Protein AF-A0A5J5ETK8-F1 (afdb_monomer_lite)

InterPro domains:
  IPR001810 F-box domain [PF12937] (32-72)

Foldseek 3Di:
DDDDDDPPDPPDPDDDDPDPPPPDPDPDCDPVNDDLVVVLVVLVPDQDVVVLVVQCPPDVVSVVRNVVVSLVHAQAAQSLVCCLVVVVLVVVVSNLVSVRYDQQHWHWDDADPPGPDIATDGSLVSNVVVVPLSSNLSSLVSPNDLPQKEWEPVLCVDPSNVSSVVSPHHYDPDDDPDTDIGGDRDDDPCPDDPPDD

Sequence (197 aa):
MQSPLNQTTLKVVAHQGPVPPPRLPPPRPALGALPTELLLQIGSYITQSAHLYRLLRVNNRFYAIFHELLYKMPVRGRQRRRLITTRNIDAVRRLLANGVLDIEGEVEYLAFDDSWYKFTTKMLFEAMYLHDLGMVKLSLEAGASTAGFEMDASTQMLEIGKLLKQYGARVTSASSAVPTIAFFVARDPTGAERVVG

Secondary structure (DSSP, 8-state):
-------------S--PPPPPP-PPPPP--GGGS-HHHHHHHHHT---HHHHHHHHTT-HHHHHHHHHHHTTSPP-THHHHHHHHTT-HHHHHHHHHTT---TTSPEEPP--TT-----EE-HHHHHHHTT-HHHHHHHHHTT---TTEEE-TTGGGSHHHHHHHHTT-EE-S---SS--EEE--------------

Structure (mmCIF, N/CA/C/O backbone):
data_AF-A0A5J5ETK8-F1
#
_entry.id   AF-A0A5J5ETK8-F1
#
loop_
_atom_site.group_PDB
_atom_site.id
_atom_site.type_symbol
_atom_site.label_atom_id
_atom_site.label_alt_id
_atom_site.label_comp_id
_atom_site.label_asym_id
_atom_site.label_entity_id
_atom_site.label_seq_id
_atom_site.pdbx_PDB_ins_code
_atom_site.Cartn_x
_atom_site.Cartn_y
_atom_site.Cartn_z
_atom_site.occupancy
_atom_site.B_iso_or_equiv
_atom_site.auth_seq_id
_atom_site.auth_comp_id
_atom_site.auth_asym_id
_atom_site.auth_atom_id
_atom_site.pdbx_PDB_model_num
ATOM 1 N N . MET A 1 1 ? -35.784 79.195 60.991 1.00 42.94 1 MET A N 1
ATOM 2 C CA . MET A 1 1 ? -36.430 78.375 59.947 1.00 42.94 1 MET A CA 1
ATOM 3 C C . MET A 1 1 ? -35.966 76.942 60.119 1.00 42.94 1 MET A C 1
ATOM 5 O O . MET A 1 1 ? -34.798 76.660 59.896 1.00 42.94 1 MET A O 1
ATOM 9 N N . GLN A 1 2 ? -36.849 76.077 60.616 1.00 45.84 2 GLN A N 1
ATOM 10 C CA . GLN A 1 2 ? -36.679 74.629 60.520 1.00 45.84 2 GLN A CA 1
ATOM 11 C C . GLN A 1 2 ? -36.984 74.214 59.079 1.00 45.84 2 GLN A C 1
ATOM 13 O O . GLN A 1 2 ? -37.976 74.681 58.522 1.00 45.84 2 GLN A O 1
ATOM 18 N N . SER A 1 3 ? -36.185 73.314 58.507 1.00 37.66 3 SER A N 1
ATOM 19 C CA . SER A 1 3 ? -36.752 72.274 57.653 1.00 37.66 3 SER A CA 1
ATOM 20 C C . SER A 1 3 ? -35.904 70.993 57.722 1.00 37.66 3 SER A C 1
ATOM 22 O O . SER A 1 3 ? -34.674 71.091 57.702 1.00 37.66 3 SER A O 1
ATOM 24 N N . PRO A 1 4 ? -36.537 69.816 57.877 1.00 55.56 4 PRO A N 1
ATOM 25 C CA . PRO A 1 4 ? -35.914 68.538 58.219 1.00 55.56 4 PRO A CA 1
ATOM 26 C C . PRO A 1 4 ? -35.744 67.661 56.975 1.00 55.56 4 PRO A C 1
ATOM 28 O O . PRO A 1 4 ? -36.594 67.724 56.099 1.00 55.56 4 PRO A O 1
ATOM 31 N N . LEU A 1 5 ? -34.745 66.776 56.894 1.00 42.56 5 LEU A N 1
ATOM 32 C CA . LEU A 1 5 ? -34.848 65.656 55.949 1.00 42.56 5 LEU A CA 1
ATOM 33 C C . LEU A 1 5 ? -33.938 64.466 56.304 1.00 42.56 5 LEU A C 1
ATOM 35 O O . LEU A 1 5 ? -32.736 64.456 56.068 1.00 42.56 5 LEU A O 1
ATOM 39 N N . ASN A 1 6 ? -34.626 63.442 56.814 1.00 44.34 6 ASN A N 1
ATOM 40 C CA . ASN A 1 6 ? -34.506 62.030 56.450 1.00 44.34 6 ASN A CA 1
ATOM 41 C C . ASN A 1 6 ? -33.375 61.184 57.045 1.00 44.34 6 ASN A C 1
ATOM 43 O O . ASN A 1 6 ? -32.479 60.687 56.368 1.00 44.34 6 ASN A O 1
ATOM 47 N N . GLN A 1 7 ? -33.595 60.838 58.314 1.00 46.09 7 GLN A N 1
ATOM 48 C CA . GLN A 1 7 ? -33.267 59.533 58.889 1.00 46.09 7 GLN A CA 1
ATOM 49 C C . GLN A 1 7 ? -34.109 58.405 58.246 1.00 46.09 7 GLN A C 1
ATOM 51 O O . GLN A 1 7 ? -34.978 57.839 58.903 1.00 46.09 7 GLN A O 1
ATOM 56 N N . THR A 1 8 ? -33.893 58.049 56.975 1.00 49.12 8 THR A N 1
ATOM 57 C CA . THR A 1 8 ? -34.643 56.910 56.399 1.00 49.12 8 THR A CA 1
ATOM 58 C C . THR A 1 8 ? -33.927 56.171 55.274 1.00 49.12 8 THR A C 1
ATOM 60 O O . THR A 1 8 ? -34.507 55.974 54.213 1.00 49.12 8 THR A O 1
ATOM 63 N N . THR A 1 9 ? -32.682 55.709 55.453 1.00 44.09 9 THR A N 1
ATOM 64 C CA . THR A 1 9 ? -32.156 54.628 54.579 1.00 44.09 9 THR A CA 1
ATOM 65 C C . THR A 1 9 ? -30.990 53.828 55.176 1.00 44.09 9 THR A C 1
ATOM 67 O O . THR A 1 9 ? -30.024 53.508 54.500 1.00 44.09 9 THR A O 1
ATOM 70 N N . LEU A 1 10 ? -31.073 53.448 56.454 1.00 41.19 10 LEU A N 1
ATOM 71 C CA . LEU A 1 10 ? -30.183 52.434 57.046 1.00 41.19 10 LEU A CA 1
ATOM 72 C C . LEU A 1 10 ? -30.997 51.259 57.596 1.00 41.19 10 LEU A C 1
ATOM 74 O O . LEU A 1 10 ? -30.906 50.927 58.770 1.00 41.19 10 LEU A O 1
ATOM 78 N N . LYS A 1 11 ? -31.841 50.643 56.763 1.00 48.78 11 LYS A N 1
ATOM 79 C CA . LYS A 1 11 ? -32.490 49.361 57.084 1.00 48.78 11 LYS A CA 1
ATOM 80 C C . LYS A 1 11 ? -32.853 48.577 55.822 1.00 48.78 11 LYS A C 1
ATOM 82 O O . LYS A 1 11 ? -34.031 48.444 55.552 1.00 48.78 11 LYS A O 1
ATOM 87 N N . VAL A 1 12 ? -31.876 48.045 55.081 1.00 47.41 12 VAL A N 1
ATOM 88 C CA . VAL A 1 12 ? -32.027 46.772 54.333 1.00 47.41 12 VAL A CA 1
ATOM 89 C C . VAL A 1 12 ? -30.633 46.167 54.079 1.00 47.41 12 VAL A C 1
ATOM 91 O O . VAL A 1 12 ? -30.164 46.105 52.951 1.00 47.41 12 VAL A O 1
ATOM 94 N N . VAL A 1 13 ? -29.916 45.749 55.125 1.00 52.28 13 VAL A N 1
ATOM 95 C CA . VAL A 1 13 ? -28.764 44.836 54.968 1.00 52.28 13 VAL A CA 1
ATOM 96 C C . VAL A 1 13 ? -28.834 43.785 56.066 1.00 52.28 13 VAL A C 1
ATOM 98 O O . VAL A 1 13 ? -28.122 43.840 57.058 1.00 52.28 13 VAL A O 1
ATOM 101 N N . ALA A 1 14 ? -29.765 42.853 55.922 1.00 52.34 14 ALA A N 1
ATOM 102 C CA . ALA A 1 14 ? -29.721 41.545 56.562 1.00 52.34 14 ALA A CA 1
ATOM 103 C C . ALA A 1 14 ? -30.768 40.673 55.867 1.00 52.34 14 ALA A C 1
ATOM 105 O O . ALA A 1 14 ? -31.854 41.157 55.574 1.00 52.34 14 ALA A O 1
ATOM 106 N N . HIS A 1 15 ? -30.435 39.405 55.628 1.00 52.81 15 HIS A N 1
ATOM 107 C CA . HIS A 1 15 ? -31.225 38.392 54.910 1.00 52.81 15 HIS A CA 1
ATOM 108 C C . HIS A 1 15 ? -30.968 38.285 53.399 1.00 52.81 15 HIS A C 1
ATOM 110 O O . HIS A 1 15 ? -31.890 38.194 52.597 1.00 52.81 15 HIS A O 1
ATOM 116 N N . GLN A 1 16 ? -29.702 38.158 53.006 1.00 53.84 16 GLN A N 1
ATOM 117 C CA . GLN A 1 16 ? -29.382 37.216 51.933 1.00 53.84 16 GLN A CA 1
ATOM 118 C C . GLN A 1 16 ? -28.585 36.077 52.563 1.00 53.84 16 GLN A C 1
ATOM 120 O O . GLN A 1 16 ? -27.423 36.240 52.926 1.00 53.84 16 GLN A O 1
ATOM 125 N N . GLY A 1 17 ? -29.259 34.948 52.798 1.00 64.88 17 GLY A N 1
ATOM 126 C CA . GLY A 1 17 ? -28.582 33.698 53.135 1.00 64.88 17 GLY A CA 1
ATOM 127 C C . GLY A 1 17 ? -27.647 33.273 51.993 1.00 64.88 17 GLY A C 1
ATOM 128 O O . GLY A 1 17 ? -27.755 33.816 50.890 1.00 64.88 17 GLY A O 1
ATOM 129 N N . PRO A 1 18 ? -26.728 32.322 52.231 1.00 64.25 18 PRO A N 1
ATOM 130 C CA . PRO A 1 18 ? -25.786 31.893 51.209 1.00 64.25 18 PRO A CA 1
ATOM 131 C C . PRO A 1 18 ? -26.547 31.441 49.961 1.00 64.25 18 PRO A C 1
ATOM 133 O O . PRO A 1 18 ? -27.366 30.523 50.026 1.00 64.25 18 PRO A O 1
ATOM 136 N N . VAL A 1 19 ? -26.291 32.108 48.833 1.00 70.00 19 VAL A N 1
ATOM 137 C CA . VAL A 1 19 ? -26.811 31.696 47.529 1.00 70.00 19 VAL A CA 1
ATOM 138 C C . VAL A 1 19 ? -26.296 30.275 47.282 1.00 70.00 19 VAL A C 1
ATOM 140 O O . VAL A 1 19 ? -25.077 30.078 47.280 1.00 70.00 19 VAL A O 1
ATOM 143 N N . PRO A 1 20 ? -27.174 29.266 47.131 1.00 67.69 20 PRO A N 1
ATOM 144 C CA . PRO A 1 20 ? -26.720 27.911 46.870 1.00 67.69 20 PRO A CA 1
ATOM 145 C C . PRO A 1 20 ? -25.930 27.908 45.556 1.00 67.69 20 PRO A C 1
ATOM 147 O O . PRO A 1 20 ? -26.340 28.580 44.603 1.00 67.69 20 PRO A O 1
ATOM 150 N N . PRO A 1 21 ? -24.797 27.183 45.486 1.00 74.44 21 PRO A N 1
ATOM 151 C CA . PRO A 1 21 ? -23.996 27.150 44.276 1.00 74.44 21 PRO A CA 1
ATOM 152 C C . PRO A 1 21 ? -24.866 26.686 43.101 1.00 74.44 21 PRO A C 1
ATOM 154 O O . PRO A 1 21 ? -25.745 25.834 43.292 1.00 74.44 21 PRO A O 1
ATOM 157 N N . PRO A 1 22 ? -24.652 27.237 41.892 1.00 75.44 22 PRO A N 1
ATOM 158 C CA . PRO A 1 22 ? -25.384 26.810 40.711 1.00 75.44 22 PRO A CA 1
ATOM 159 C C . PRO A 1 22 ? -25.279 25.288 40.591 1.00 75.44 22 PRO A C 1
ATOM 161 O O . PRO A 1 22 ? -24.180 24.731 40.550 1.00 75.44 22 PRO A O 1
ATOM 164 N N . ARG A 1 23 ? -26.433 24.607 40.595 1.00 69.19 23 ARG A N 1
ATOM 165 C CA . ARG A 1 23 ? -26.493 23.152 40.443 1.00 69.19 23 ARG A CA 1
ATOM 166 C C . ARG A 1 23 ? -25.920 22.811 39.072 1.00 69.19 23 ARG A C 1
ATOM 168 O O . ARG A 1 23 ? -26.556 23.082 38.055 1.00 69.19 23 ARG A O 1
ATOM 175 N N . LEU A 1 24 ? -24.710 22.256 39.051 1.00 69.38 24 LEU A N 1
ATOM 176 C CA . LEU A 1 24 ? -24.112 21.743 37.826 1.00 69.38 24 LEU A CA 1
ATOM 177 C C . LEU A 1 24 ? -25.030 20.648 37.264 1.00 69.38 24 LEU A C 1
ATOM 179 O O . LEU A 1 24 ? -25.547 19.835 38.040 1.00 69.38 24 LEU A O 1
ATOM 183 N N . PRO A 1 25 ? -25.267 20.620 35.941 1.00 69.06 25 PRO A N 1
ATOM 184 C CA . PRO A 1 25 ? -26.017 19.534 35.337 1.00 69.06 25 PRO A CA 1
ATOM 185 C C . PRO A 1 25 ? -25.336 18.198 35.669 1.00 69.06 25 PRO A C 1
ATOM 187 O O . PRO A 1 25 ? -24.106 18.163 35.807 1.00 69.06 25 PRO A O 1
ATOM 190 N N . PRO A 1 26 ? -26.106 17.100 35.792 1.00 67.56 26 PRO A N 1
ATOM 191 C CA . PRO A 1 26 ? -25.522 15.784 35.996 1.00 67.56 26 PRO A CA 1
ATOM 192 C C . PRO A 1 26 ? -24.466 15.533 34.911 1.00 67.56 26 PRO A C 1
ATOM 194 O O . PRO A 1 26 ? -24.685 15.919 33.753 1.00 67.56 26 PRO A O 1
ATOM 197 N N . PRO A 1 27 ? -23.310 14.939 35.262 1.00 68.12 27 PRO A N 1
ATOM 198 C CA . PRO A 1 27 ? -22.262 14.676 34.294 1.00 68.12 27 PRO A CA 1
ATOM 199 C C . PRO A 1 27 ? -22.868 13.872 33.148 1.00 68.12 27 PRO A C 1
ATOM 201 O O . PRO A 1 27 ? -23.438 12.799 33.353 1.00 68.12 27 PRO A O 1
ATOM 204 N N . ARG A 1 28 ? -22.793 14.424 31.933 1.00 64.69 28 ARG A N 1
ATOM 205 C CA . ARG A 1 28 ? -23.224 13.693 30.742 1.00 64.69 28 ARG A CA 1
ATOM 206 C C . ARG A 1 28 ? -22.406 12.403 30.689 1.00 64.69 28 ARG A C 1
ATOM 208 O O . ARG A 1 28 ? -21.195 12.483 30.917 1.00 64.69 28 ARG A O 1
ATOM 215 N N . PRO A 1 29 ? -23.020 11.242 30.403 1.00 65.88 29 PRO A N 1
ATOM 216 C CA . PRO A 1 29 ? -22.265 10.009 30.270 1.00 65.88 29 PRO A CA 1
ATOM 217 C C . PRO A 1 29 ? -21.179 10.232 29.219 1.00 65.88 29 PRO A C 1
ATOM 219 O O . PRO A 1 29 ? -21.458 10.513 28.052 1.00 65.88 29 PRO A O 1
ATOM 222 N N . ALA A 1 30 ? -19.926 10.203 29.666 1.00 78.50 30 ALA A N 1
ATOM 223 C CA . ALA A 1 30 ? -18.795 10.358 28.776 1.00 78.50 30 ALA A CA 1
ATOM 224 C C . ALA A 1 30 ? -18.771 9.150 27.840 1.00 78.50 30 ALA A C 1
ATOM 226 O O . ALA A 1 30 ? -19.007 8.026 28.280 1.00 78.50 30 ALA A O 1
ATOM 227 N N . LEU A 1 31 ? -18.426 9.354 26.567 1.00 82.50 31 LEU A N 1
ATOM 228 C CA . LEU A 1 31 ? -18.259 8.252 25.612 1.00 82.50 31 LEU A CA 1
ATOM 229 C C . LEU A 1 31 ? -17.340 7.154 26.189 1.00 82.50 31 LEU A C 1
ATOM 231 O O . LEU A 1 31 ? -17.592 5.968 26.027 1.00 82.50 31 LEU A O 1
ATOM 235 N N . GLY A 1 32 ? -16.324 7.555 26.959 1.00 80.50 32 GLY A N 1
ATOM 236 C CA . GLY A 1 32 ? -15.405 6.656 27.656 1.00 80.50 32 GLY A CA 1
ATOM 237 C C . GLY A 1 32 ? -15.997 5.830 28.804 1.00 80.50 32 GLY A C 1
ATOM 238 O O . GLY A 1 32 ? -15.263 5.016 29.350 1.00 80.50 32 GLY A O 1
ATOM 239 N N . ALA A 1 33 ? -17.267 6.009 29.175 1.00 86.69 33 ALA A N 1
ATOM 240 C CA . ALA A 1 33 ? -17.973 5.209 30.180 1.00 86.69 33 ALA A CA 1
ATOM 241 C C . ALA A 1 33 ? -18.833 4.091 29.563 1.00 86.69 33 ALA A C 1
ATOM 243 O O . ALA A 1 33 ? -19.325 3.233 30.290 1.00 86.69 33 ALA A O 1
ATOM 244 N N . LEU A 1 34 ? -19.002 4.070 28.234 1.00 89.50 34 LEU A N 1
ATOM 245 C CA . LEU A 1 34 ? -19.775 3.025 27.564 1.00 89.50 34 LEU A CA 1
ATOM 246 C C . LEU A 1 34 ? -19.093 1.645 27.682 1.00 89.50 34 LEU A C 1
ATOM 248 O O . LEU A 1 34 ? -17.858 1.573 27.758 1.00 89.50 34 LEU A O 1
ATOM 252 N N . PRO A 1 35 ? -19.869 0.544 27.667 1.00 92.12 35 PRO A N 1
ATOM 253 C CA . PRO A 1 35 ? -19.354 -0.807 27.461 1.00 92.12 35 PRO A CA 1
ATOM 254 C C . PRO A 1 35 ? -18.504 -0.916 26.192 1.00 92.12 35 PRO A C 1
ATOM 256 O O . PRO A 1 35 ? -18.732 -0.208 25.207 1.00 92.12 35 PRO A O 1
ATOM 259 N N . THR A 1 36 ? -17.515 -1.808 26.214 1.00 91.56 36 THR A N 1
ATOM 260 C CA . THR A 1 36 ? -16.566 -1.981 25.105 1.00 91.56 36 THR A CA 1
ATOM 261 C C . THR A 1 36 ? -17.266 -2.433 23.824 1.00 91.56 36 THR A C 1
ATOM 263 O O . THR A 1 36 ? -16.902 -1.989 22.740 1.00 91.56 36 THR A O 1
ATOM 266 N N . GLU A 1 37 ? -18.318 -3.234 23.941 1.00 92.44 37 GLU A N 1
ATOM 267 C CA . GLU A 1 37 ? -19.123 -3.752 22.836 1.00 92.44 37 GLU A CA 1
ATOM 268 C C . GLU A 1 37 ? -19.825 -2.613 22.090 1.00 92.44 37 GLU A C 1
ATOM 270 O O . GLU A 1 37 ? -19.760 -2.539 20.864 1.00 92.44 37 GLU A O 1
ATOM 275 N N . LEU A 1 38 ? -20.424 -1.669 22.829 1.00 92.69 38 LEU A N 1
ATOM 276 C CA . LEU A 1 38 ? -21.051 -0.483 22.239 1.00 92.69 38 LEU A CA 1
ATOM 277 C C . LEU A 1 38 ? -20.010 0.436 21.604 1.00 92.69 38 LEU A C 1
ATOM 279 O O . LEU A 1 38 ? -20.256 0.996 20.540 1.00 92.69 38 LEU A O 1
ATOM 283 N N . LEU A 1 39 ? -18.835 0.574 22.223 1.00 91.75 39 LEU A N 1
ATOM 284 C CA . LEU A 1 39 ? -17.739 1.337 21.632 1.00 91.75 39 LEU A CA 1
ATOM 285 C C . LEU A 1 39 ? -17.287 0.715 20.312 1.00 91.75 39 LEU A C 1
ATOM 287 O O . LEU A 1 39 ? -17.213 1.436 19.324 1.00 91.75 39 LEU A O 1
ATOM 291 N N . LEU A 1 40 ? -17.063 -0.599 20.256 1.00 90.88 40 LEU A N 1
ATOM 292 C CA . LEU A 1 40 ? -16.709 -1.311 19.023 1.00 90.88 40 LEU A CA 1
ATOM 293 C C . LEU A 1 40 ? -17.787 -1.165 17.946 1.00 90.88 40 LEU A C 1
ATOM 295 O O . LEU A 1 40 ? -17.453 -0.926 16.786 1.00 90.88 40 LEU A O 1
ATOM 299 N N . GLN A 1 41 ? -19.062 -1.248 18.329 1.00 91.50 41 GLN A N 1
ATOM 300 C CA . GLN A 1 41 ? -20.180 -1.033 17.414 1.00 91.50 41 GLN A CA 1
ATOM 301 C C . GLN A 1 41 ? -20.202 0.403 16.875 1.00 91.50 41 GLN A C 1
ATOM 303 O O . GLN A 1 41 ? -20.379 0.599 15.683 1.00 91.50 41 GLN A O 1
ATOM 308 N N . ILE A 1 42 ? -19.965 1.418 17.710 1.00 90.19 42 ILE A N 1
ATOM 309 C CA . ILE A 1 42 ? -19.820 2.808 17.245 1.00 90.19 42 ILE A CA 1
ATOM 310 C C . ILE A 1 42 ? -18.618 2.927 16.301 1.00 90.19 42 ILE A C 1
ATOM 312 O O . ILE A 1 42 ? -18.707 3.565 15.253 1.00 90.19 42 ILE A O 1
ATOM 316 N N . GLY A 1 43 ? -17.502 2.289 16.656 1.00 89.19 43 GLY A N 1
ATOM 317 C CA . GLY A 1 43 ? -16.275 2.283 15.870 1.00 89.19 43 GLY A CA 1
ATOM 318 C C . GLY A 1 43 ? -16.442 1.672 14.483 1.00 89.19 43 GLY A C 1
ATOM 319 O O . GLY A 1 43 ? -15.831 2.168 13.540 1.00 89.19 43 GLY A O 1
ATOM 320 N N . SER A 1 44 ? -17.281 0.643 14.326 1.00 88.50 44 SER A N 1
ATOM 321 C CA . SER A 1 44 ? -17.504 -0.010 13.028 1.00 88.50 44 SER A CA 1
ATOM 322 C C . SER A 1 44 ? -18.232 0.883 12.019 1.00 88.50 44 SER A C 1
ATOM 324 O O . SER A 1 44 ? -18.054 0.705 10.816 1.00 88.50 44 SER A O 1
ATOM 326 N N . TYR A 1 45 ? -18.981 1.889 12.484 1.00 90.25 45 TYR A N 1
ATOM 327 C CA . TYR A 1 45 ? -19.593 2.904 11.619 1.00 90.25 45 TYR A CA 1
ATOM 328 C C . TYR A 1 45 ? -18.611 4.000 11.177 1.00 90.25 45 TYR A C 1
ATOM 330 O O . TYR A 1 45 ? -18.953 4.842 10.343 1.00 90.25 45 TYR A O 1
ATOM 338 N N . ILE A 1 46 ? -17.387 4.026 11.712 1.00 88.88 46 ILE A N 1
ATOM 339 C CA . ILE A 1 46 ? -16.390 5.032 11.350 1.00 88.88 46 ILE A CA 1
ATOM 340 C C . ILE A 1 46 ? -15.689 4.609 10.061 1.00 88.88 46 ILE A C 1
ATOM 342 O O . ILE A 1 46 ? -14.824 3.740 10.043 1.00 88.88 46 ILE A O 1
ATOM 346 N N . THR A 1 47 ? -16.023 5.295 8.971 1.00 84.56 47 THR A N 1
ATOM 347 C CA . THR A 1 47 ? -15.505 5.008 7.623 1.00 84.56 47 THR A CA 1
ATOM 348 C C . THR A 1 47 ? -14.267 5.819 7.244 1.00 84.56 47 THR A C 1
ATOM 350 O O . THR A 1 47 ? -13.700 5.614 6.172 1.00 84.56 47 THR A O 1
ATOM 353 N N . GLN A 1 48 ? -13.802 6.720 8.118 1.00 83.75 48 GLN A N 1
ATOM 354 C CA . GLN A 1 48 ? -12.625 7.557 7.873 1.00 83.75 48 GLN A CA 1
ATOM 355 C C . GLN A 1 48 ? -11.538 7.315 8.921 1.00 83.75 48 GLN A C 1
ATOM 357 O O . GLN A 1 48 ? -11.728 7.589 10.107 1.00 83.75 48 GLN A O 1
ATOM 362 N N . SER A 1 49 ? -10.348 6.905 8.475 1.00 83.50 49 SER A N 1
ATOM 363 C CA . SER A 1 49 ? -9.216 6.632 9.372 1.00 83.50 49 SER A CA 1
ATOM 364 C C . SER A 1 49 ? -8.788 7.862 10.173 1.00 83.50 49 SER A C 1
ATOM 366 O O . SER A 1 49 ? -8.354 7.733 11.313 1.00 83.50 49 SER A O 1
ATOM 368 N N . ALA A 1 50 ? -8.974 9.072 9.632 1.00 84.81 50 ALA A N 1
ATOM 369 C CA . ALA A 1 50 ? -8.704 10.319 10.344 1.00 84.81 50 ALA A CA 1
ATOM 370 C C . ALA A 1 50 ? -9.539 10.454 11.629 1.00 84.81 50 ALA A C 1
ATOM 372 O O . ALA A 1 50 ? -9.039 10.956 12.636 1.00 84.81 50 ALA A O 1
ATOM 373 N N . HIS A 1 51 ? -10.791 9.988 11.618 1.00 88.81 51 HIS A N 1
ATOM 374 C CA . HIS A 1 51 ? -11.650 9.994 12.800 1.00 88.81 51 HIS A CA 1
ATOM 375 C C . HIS A 1 51 ? -11.202 8.947 13.821 1.00 88.81 51 HIS A C 1
ATOM 377 O O . HIS A 1 51 ? -11.121 9.268 15.006 1.00 88.81 51 HIS A O 1
ATOM 383 N N . LEU A 1 52 ? -10.804 7.750 13.373 1.00 87.50 52 LEU A N 1
ATOM 384 C CA . LEU A 1 52 ? -10.202 6.753 14.262 1.00 87.50 52 LEU A CA 1
ATOM 385 C C . LEU A 1 52 ? -8.913 7.282 14.898 1.00 87.50 52 LEU A C 1
ATOM 387 O O . LEU A 1 52 ? -8.795 7.263 16.117 1.00 87.50 52 LEU A O 1
ATOM 391 N N . TYR A 1 53 ? -7.992 7.866 14.126 1.00 86.50 53 TYR A N 1
ATOM 392 C CA . TYR A 1 53 ? -6.767 8.461 14.673 1.00 86.50 53 TY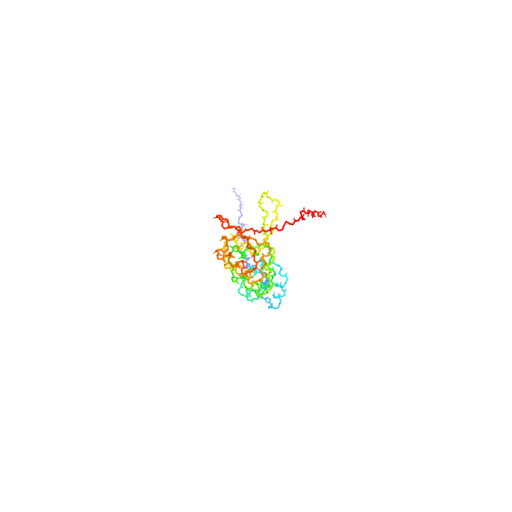R A CA 1
ATOM 393 C C . TYR A 1 53 ? -7.035 9.536 15.727 1.00 86.50 53 TYR A C 1
ATOM 395 O O . TYR A 1 53 ? -6.295 9.621 16.707 1.00 86.50 53 TYR A O 1
ATOM 403 N N . ARG A 1 54 ? -8.080 10.353 15.549 1.00 88.94 54 ARG A N 1
ATOM 404 C CA . ARG A 1 54 ? -8.494 11.321 16.572 1.00 88.94 54 ARG A CA 1
ATOM 405 C C . ARG A 1 54 ? -8.946 10.608 17.843 1.00 88.94 54 ARG A C 1
ATOM 407 O O . ARG A 1 54 ? -8.471 10.975 18.909 1.00 88.94 54 ARG A O 1
ATOM 414 N N . LEU A 1 55 ? -9.784 9.574 17.736 1.00 88.81 55 LEU A N 1
ATOM 415 C CA . LEU A 1 55 ? -10.265 8.799 18.888 1.00 88.81 55 LEU A CA 1
ATOM 416 C C . LEU A 1 55 ? -9.135 8.107 19.652 1.00 88.81 55 LEU A C 1
ATOM 418 O O . LEU A 1 55 ? -9.100 8.186 20.878 1.00 88.81 55 LEU A O 1
ATOM 422 N N . LEU A 1 56 ? -8.178 7.502 18.946 1.00 89.25 56 LEU A N 1
ATOM 423 C CA . LEU A 1 56 ? -7.023 6.829 19.556 1.00 89.25 56 LEU A CA 1
ATOM 424 C C . LEU A 1 56 ? -6.180 7.765 20.431 1.00 89.25 56 LEU A C 1
ATOM 426 O O . LEU A 1 56 ? -5.520 7.306 21.356 1.00 89.25 56 LEU A O 1
ATOM 430 N N . ARG A 1 57 ? -6.192 9.071 20.140 1.00 89.56 57 ARG A N 1
ATOM 431 C CA . ARG A 1 57 ? -5.434 10.088 20.882 1.00 89.56 57 ARG A CA 1
ATOM 432 C C . ARG A 1 57 ? -6.179 10.658 22.088 1.00 89.56 57 ARG A C 1
ATOM 434 O O . ARG A 1 57 ? -5.562 11.366 22.873 1.00 89.56 57 ARG A O 1
ATOM 441 N N . VAL A 1 58 ? -7.480 10.393 22.234 1.00 88.44 58 VAL A N 1
ATOM 442 C CA . VAL A 1 58 ? -8.280 10.958 23.335 1.00 88.44 58 VAL A CA 1
ATOM 443 C C . VAL A 1 58 ? -7.905 10.319 24.671 1.00 88.44 58 VAL A C 1
ATOM 445 O O . VAL A 1 58 ? -7.773 11.026 25.664 1.00 88.44 58 VAL A O 1
ATOM 448 N N . ASN A 1 59 ? -7.763 8.990 24.717 1.00 86.56 59 ASN A N 1
ATOM 449 C CA . ASN A 1 59 ? -7.327 8.257 25.907 1.00 86.56 59 ASN A CA 1
ATOM 450 C C . ASN A 1 59 ? -6.822 6.841 25.554 1.00 86.56 59 ASN A C 1
ATOM 452 O O . ASN A 1 59 ? -7.141 6.292 24.497 1.00 86.56 59 ASN A O 1
ATOM 456 N N . ASN A 1 60 ? -6.091 6.219 26.485 1.00 89.56 60 ASN A N 1
ATOM 457 C CA . ASN A 1 60 ? -5.511 4.881 26.303 1.00 89.56 60 ASN A CA 1
ATOM 458 C C . ASN A 1 60 ? -6.564 3.773 26.118 1.00 89.56 60 ASN A C 1
ATOM 460 O O . ASN A 1 60 ? -6.299 2.784 25.437 1.00 89.56 60 ASN A O 1
ATOM 464 N N . ARG A 1 61 ? -7.768 3.928 26.688 1.00 90.06 61 ARG A N 1
ATOM 465 C CA . ARG A 1 61 ? -8.854 2.948 26.523 1.00 90.06 61 ARG A CA 1
ATOM 466 C C . ARG A 1 61 ? -9.328 2.904 25.070 1.00 90.06 61 ARG A C 1
ATOM 468 O O . ARG A 1 61 ? -9.499 1.829 24.510 1.00 90.06 61 ARG A O 1
ATOM 475 N N . PHE A 1 62 ? -9.508 4.062 24.445 1.00 91.31 62 PHE A N 1
ATOM 476 C CA . PHE A 1 62 ? -9.868 4.163 23.033 1.00 91.31 62 PHE A CA 1
ATOM 477 C C . PHE A 1 62 ? -8.761 3.640 22.134 1.00 91.31 62 PHE A C 1
ATOM 479 O O . PHE A 1 62 ? -9.077 2.985 21.146 1.00 91.31 62 PHE A O 1
ATOM 486 N N . TYR A 1 63 ? -7.492 3.851 22.500 1.00 89.88 63 TYR A N 1
ATOM 487 C CA . TYR A 1 63 ? -6.382 3.205 21.807 1.00 89.88 63 TYR A CA 1
ATOM 488 C C . TYR A 1 63 ? -6.555 1.681 21.783 1.00 89.88 63 TYR A C 1
ATOM 490 O O . TYR A 1 63 ? -6.624 1.092 20.709 1.00 89.88 63 TYR A O 1
ATOM 498 N N . ALA A 1 64 ? -6.717 1.056 22.951 1.00 89.25 64 ALA A N 1
ATOM 499 C CA . ALA A 1 64 ? -6.859 -0.397 23.062 1.00 89.25 64 ALA A CA 1
ATOM 500 C C . ALA A 1 64 ? -8.066 -0.959 22.286 1.00 89.25 64 ALA A C 1
ATOM 502 O O . ALA A 1 64 ? -7.986 -2.055 21.743 1.00 89.25 64 ALA A O 1
ATOM 503 N N . ILE A 1 65 ? -9.173 -0.213 22.213 1.00 89.50 65 ILE A N 1
ATOM 504 C CA . ILE A 1 65 ? -10.412 -0.667 21.561 1.00 89.50 65 ILE A CA 1
ATOM 505 C C . ILE A 1 65 ? -10.375 -0.459 20.041 1.00 89.50 65 ILE A C 1
ATOM 507 O O . ILE A 1 65 ? -10.766 -1.341 19.281 1.00 89.50 65 ILE A O 1
ATOM 511 N N . PHE A 1 66 ? -9.942 0.716 19.581 1.00 89.69 66 PHE A N 1
ATOM 512 C CA . PHE A 1 66 ? -10.103 1.125 18.183 1.00 89.69 66 PHE A CA 1
ATOM 513 C C . PHE A 1 66 ? -8.864 0.897 17.320 1.00 89.69 66 PHE A C 1
ATOM 515 O O . PHE A 1 66 ? -8.959 1.023 16.099 1.00 89.69 66 PHE A O 1
ATOM 522 N N . HIS A 1 67 ? -7.709 0.579 17.912 1.00 88.00 67 HIS A N 1
ATOM 523 C CA . HIS A 1 67 ? -6.466 0.405 17.158 1.00 88.00 67 HIS A CA 1
ATOM 524 C C . HIS A 1 67 ? -6.599 -0.694 16.097 1.00 88.00 67 HIS A C 1
ATOM 526 O O . HIS A 1 67 ? -6.215 -0.487 14.949 1.00 88.00 67 HIS A O 1
ATOM 532 N N . GLU A 1 68 ? -7.245 -1.808 16.442 1.00 85.12 68 GLU A N 1
ATOM 533 C CA . GLU A 1 68 ? -7.524 -2.910 15.513 1.00 85.12 68 GLU A CA 1
ATOM 534 C C . GLU A 1 68 ? -8.416 -2.496 14.336 1.00 85.12 68 GLU A C 1
ATOM 536 O O . GLU A 1 68 ? -8.289 -3.026 13.234 1.00 85.12 68 GLU A O 1
ATOM 541 N N . LEU A 1 69 ? -9.309 -1.519 14.528 1.00 86.56 69 LEU A N 1
ATOM 542 C CA . LEU A 1 69 ? -10.186 -1.063 13.450 1.00 86.56 69 LEU A CA 1
ATOM 543 C C . LEU A 1 69 ? -9.418 -0.314 12.361 1.00 86.56 69 LEU A C 1
ATOM 545 O O . LEU A 1 69 ? -9.819 -0.396 11.203 1.00 86.56 69 LEU A O 1
ATOM 549 N N . LEU A 1 70 ? -8.300 0.352 12.685 1.00 83.62 70 LEU A N 1
ATOM 550 C CA . LEU A 1 70 ? -7.469 1.016 11.672 1.00 83.62 70 LEU A CA 1
ATOM 551 C C . LEU A 1 70 ? -6.990 0.038 10.598 1.00 83.62 70 LEU A C 1
ATOM 553 O O . LEU A 1 70 ? -6.993 0.381 9.419 1.00 83.62 70 LEU A O 1
ATOM 557 N N . TYR A 1 71 ? -6.615 -1.177 10.997 1.00 82.25 71 TYR A N 1
ATOM 558 C CA . TYR A 1 71 ? -6.086 -2.198 10.090 1.00 82.25 71 TYR A CA 1
ATOM 559 C C . TYR A 1 71 ? -7.170 -2.999 9.374 1.00 82.25 71 TYR A C 1
ATOM 561 O O . TYR A 1 71 ? -6.845 -3.909 8.625 1.00 82.25 71 TYR A O 1
ATOM 569 N N . LYS A 1 72 ? -8.445 -2.644 9.566 1.00 86.38 72 LYS A N 1
ATOM 570 C CA . LYS A 1 72 ? -9.582 -3.160 8.789 1.00 86.38 72 LYS A CA 1
ATOM 571 C C . LYS A 1 72 ? -10.074 -2.162 7.742 1.00 86.38 72 LYS A C 1
ATOM 573 O O . LYS A 1 72 ? -10.937 -2.491 6.934 1.00 86.38 72 LYS A O 1
ATOM 578 N N . MET A 1 73 ? -9.543 -0.939 7.749 1.00 86.25 73 MET A N 1
ATOM 579 C CA . MET A 1 73 ? -9.944 0.104 6.814 1.00 86.25 73 MET A CA 1
ATOM 580 C C . MET A 1 73 ? -9.133 0.032 5.520 1.00 86.25 73 MET A C 1
ATOM 582 O O . MET A 1 73 ? -7.910 0.173 5.579 1.00 86.25 73 MET A O 1
ATOM 586 N N . PRO A 1 74 ? -9.785 -0.081 4.348 1.00 88.81 74 PRO A N 1
ATOM 587 C CA . PRO A 1 74 ? -9.086 -0.037 3.073 1.00 88.81 74 PRO A CA 1
ATOM 588 C C . PRO A 1 74 ? -8.319 1.275 2.895 1.00 88.81 74 PRO A C 1
ATOM 590 O O . PRO A 1 74 ? -8.883 2.366 3.025 1.00 88.81 74 PRO A O 1
ATOM 593 N N . VAL A 1 75 ? -7.041 1.169 2.547 1.00 88.81 75 VAL A N 1
ATOM 594 C CA . VAL A 1 75 ? -6.167 2.313 2.286 1.00 88.81 75 VAL A CA 1
ATOM 595 C C . VAL A 1 75 ? -6.441 2.842 0.883 1.00 88.81 75 VAL A C 1
ATOM 597 O O . VAL A 1 75 ? -6.362 2.095 -0.092 1.00 88.81 75 VAL A O 1
ATOM 600 N N . ARG A 1 76 ? -6.751 4.138 0.757 1.00 86.19 76 ARG A N 1
ATOM 601 C CA . ARG A 1 76 ? -7.157 4.745 -0.527 1.00 86.19 76 ARG A CA 1
ATOM 602 C C . ARG A 1 76 ? -6.434 6.053 -0.839 1.00 86.19 76 ARG A C 1
ATOM 604 O O . ARG A 1 76 ? -6.069 6.807 0.068 1.00 86.19 76 ARG A O 1
ATOM 611 N N . GLY A 1 77 ? -6.270 6.332 -2.135 1.00 83.75 77 GLY A N 1
ATOM 612 C CA . GLY A 1 77 ? -5.842 7.622 -2.690 1.00 83.75 77 GLY A CA 1
ATOM 613 C C . GLY A 1 77 ? -4.656 8.248 -1.951 1.00 83.75 77 GLY A C 1
ATOM 614 O O . GLY A 1 77 ? -3.574 7.664 -1.864 1.00 83.75 77 GLY A O 1
ATOM 615 N N . ARG A 1 78 ? -4.873 9.425 -1.345 1.00 82.50 78 ARG A N 1
ATOM 616 C CA . ARG A 1 78 ? -3.834 10.182 -0.614 1.00 82.50 78 ARG A CA 1
ATOM 617 C C . ARG A 1 78 ? -3.147 9.400 0.510 1.00 82.50 78 ARG A C 1
ATOM 619 O O . ARG A 1 78 ? -2.013 9.725 0.859 1.00 82.50 78 ARG A O 1
ATOM 626 N N . GLN A 1 79 ? -3.808 8.410 1.111 1.00 86.62 79 GLN A N 1
ATOM 627 C CA . GLN A 1 79 ? -3.189 7.595 2.159 1.00 86.62 79 GLN A CA 1
ATOM 628 C C . GLN A 1 79 ? -2.077 6.713 1.587 1.00 86.62 79 GLN A C 1
ATOM 630 O O . GLN A 1 79 ? -1.009 6.646 2.189 1.00 86.62 79 GLN A O 1
ATOM 635 N N . ARG A 1 80 ? -2.285 6.122 0.401 1.00 90.25 80 ARG A N 1
ATOM 636 C CA . ARG A 1 80 ? -1.251 5.344 -0.301 1.00 90.25 80 ARG A CA 1
ATOM 637 C C . ARG A 1 80 ? -0.039 6.212 -0.604 1.00 90.25 80 ARG A C 1
ATOM 639 O O . ARG A 1 80 ? 1.077 5.845 -0.251 1.00 90.25 80 ARG A O 1
ATOM 646 N N . ARG A 1 81 ? -0.273 7.420 -1.134 1.00 87.81 81 ARG A N 1
ATOM 647 C CA . ARG A 1 81 ? 0.796 8.400 -1.376 1.00 87.81 81 ARG A CA 1
ATOM 648 C C . ARG A 1 81 ? 1.597 8.680 -0.109 1.00 87.81 81 ARG A C 1
ATOM 650 O O . ARG A 1 81 ? 2.818 8.606 -0.131 1.00 87.81 81 ARG A O 1
ATOM 657 N N . ARG A 1 82 ? 0.913 8.954 1.010 1.00 89.38 82 ARG A N 1
ATOM 658 C CA . ARG A 1 82 ? 1.570 9.227 2.296 1.00 89.38 82 ARG A CA 1
ATOM 659 C C . ARG A 1 82 ? 2.442 8.069 2.763 1.00 89.38 82 ARG A C 1
ATOM 661 O O . ARG A 1 82 ? 3.533 8.333 3.254 1.00 89.38 82 ARG A O 1
ATOM 668 N N . LEU A 1 83 ? 1.998 6.820 2.621 1.00 91.69 83 LEU A N 1
ATOM 669 C CA . LEU A 1 83 ? 2.802 5.653 3.009 1.00 91.69 83 LEU A CA 1
ATOM 670 C C . LEU A 1 83 ? 4.144 5.612 2.268 1.00 91.69 83 LEU A C 1
ATOM 672 O O . LEU A 1 83 ? 5.175 5.357 2.887 1.00 91.69 83 LEU A O 1
ATOM 676 N N . ILE A 1 84 ? 4.130 5.943 0.977 1.00 90.62 84 ILE A N 1
ATOM 677 C CA . ILE A 1 84 ? 5.322 5.950 0.123 1.00 90.62 84 ILE A CA 1
ATOM 678 C C . ILE A 1 84 ? 6.204 7.159 0.430 1.00 90.62 84 ILE A C 1
ATOM 680 O O . ILE A 1 84 ? 7.385 7.004 0.718 1.00 90.62 84 ILE A O 1
ATOM 684 N N . THR A 1 85 ? 5.633 8.366 0.468 1.00 89.81 85 THR A N 1
ATOM 685 C CA . THR A 1 85 ? 6.410 9.595 0.707 1.00 89.81 85 THR A CA 1
ATOM 686 C C . THR A 1 85 ? 7.001 9.658 2.114 1.00 89.81 85 THR A C 1
ATOM 688 O O . THR A 1 85 ? 8.017 10.309 2.320 1.00 89.81 85 THR A O 1
ATOM 691 N N . THR A 1 86 ? 6.371 9.001 3.094 1.00 92.06 86 THR A N 1
ATOM 692 C CA . THR A 1 86 ? 6.914 8.879 4.461 1.00 92.06 86 THR A CA 1
ATOM 693 C C . THR A 1 86 ? 7.866 7.697 4.630 1.00 92.06 86 THR A C 1
ATOM 695 O O . THR A 1 86 ? 8.402 7.524 5.722 1.00 92.06 86 THR A O 1
ATOM 698 N N . ARG A 1 87 ? 8.084 6.890 3.580 1.00 93.56 87 ARG A N 1
ATOM 699 C CA . ARG A 1 87 ? 8.955 5.702 3.584 1.00 93.56 87 ARG A CA 1
ATOM 700 C C . ARG A 1 87 ? 8.634 4.719 4.715 1.00 93.56 87 ARG A C 1
ATOM 702 O O . ARG A 1 87 ? 9.514 4.075 5.281 1.00 93.56 87 ARG A O 1
ATOM 709 N N . ASN A 1 88 ? 7.356 4.603 5.078 1.00 92.94 88 ASN A N 1
ATOM 710 C CA . ASN A 1 88 ? 6.932 3.795 6.219 1.00 92.94 88 ASN A CA 1
ATOM 711 C C . ASN A 1 88 ? 6.726 2.326 5.814 1.00 92.94 88 ASN A C 1
ATOM 713 O O . ASN A 1 88 ? 5.597 1.840 5.718 1.00 92.94 88 ASN A O 1
ATOM 717 N N . ILE A 1 89 ? 7.837 1.631 5.560 1.00 95.19 89 ILE A N 1
ATOM 718 C CA . ILE A 1 89 ? 7.879 0.231 5.103 1.00 95.19 89 ILE A CA 1
ATOM 719 C C . ILE A 1 89 ? 7.121 -0.695 6.063 1.00 95.19 89 ILE A C 1
ATOM 721 O O . ILE A 1 89 ? 6.346 -1.543 5.621 1.00 95.19 89 ILE A O 1
ATOM 725 N N . ASP A 1 90 ? 7.278 -0.511 7.375 1.00 93.94 90 ASP A N 1
ATOM 726 C CA . ASP A 1 90 ? 6.614 -1.359 8.370 1.00 93.94 90 ASP A CA 1
ATOM 727 C C . ASP A 1 90 ? 5.093 -1.197 8.357 1.00 93.94 90 ASP A C 1
ATOM 729 O O . ASP A 1 90 ? 4.360 -2.176 8.509 1.00 93.94 90 ASP A O 1
ATOM 733 N N . ALA A 1 91 ? 4.595 0.028 8.158 1.00 91.50 91 ALA A N 1
ATOM 734 C CA . ALA A 1 91 ? 3.165 0.247 7.990 1.00 91.50 91 ALA A CA 1
ATOM 735 C C . ALA A 1 91 ? 2.653 -0.423 6.712 1.00 91.50 91 ALA A C 1
ATOM 737 O O . ALA A 1 91 ? 1.633 -1.102 6.772 1.00 91.50 91 ALA A O 1
ATOM 738 N N . VAL A 1 92 ? 3.367 -0.292 5.589 1.00 93.88 92 VAL A N 1
ATOM 739 C CA . VAL A 1 92 ? 2.994 -0.948 4.324 1.00 93.88 92 VAL A CA 1
ATOM 740 C C . VAL A 1 92 ? 2.937 -2.466 4.501 1.00 93.88 92 VAL A C 1
ATOM 742 O O . VAL A 1 92 ? 1.916 -3.064 4.174 1.00 93.88 92 VAL A O 1
ATOM 745 N N . ARG A 1 93 ? 3.954 -3.084 5.118 1.00 95.19 93 ARG A N 1
ATOM 746 C CA . ARG A 1 93 ? 3.959 -4.526 5.435 1.00 95.19 93 ARG A CA 1
ATOM 747 C C . ARG A 1 93 ? 2.752 -4.944 6.265 1.00 95.19 93 ARG A C 1
ATOM 749 O O . ARG A 1 93 ? 2.073 -5.902 5.908 1.00 95.19 93 ARG A O 1
ATOM 756 N N . ARG A 1 94 ? 2.457 -4.221 7.350 1.00 92.69 94 ARG A N 1
ATOM 757 C CA . ARG A 1 94 ? 1.288 -4.514 8.196 1.00 92.69 94 ARG A CA 1
ATOM 758 C C . ARG A 1 94 ? -0.019 -4.391 7.417 1.00 92.69 94 ARG A C 1
ATOM 760 O O . ARG A 1 94 ? -0.889 -5.240 7.566 1.00 92.69 94 ARG A O 1
ATOM 767 N N . LEU A 1 95 ? -0.172 -3.357 6.596 1.00 93.44 95 LEU A N 1
ATOM 768 C CA . LEU A 1 95 ? -1.405 -3.114 5.844 1.00 93.44 95 LEU A CA 1
ATOM 769 C C . LEU A 1 95 ? -1.612 -4.143 4.720 1.00 93.44 95 LEU A C 1
ATOM 771 O O . LEU A 1 95 ? -2.743 -4.578 4.512 1.00 93.44 95 LEU A O 1
ATOM 775 N N . LEU A 1 96 ? -0.536 -4.576 4.055 1.00 94.56 96 LEU A N 1
ATOM 776 C CA . LEU A 1 96 ? -0.558 -5.694 3.104 1.00 94.56 96 LEU A CA 1
ATOM 777 C C . LEU A 1 96 ? -0.944 -7.004 3.801 1.00 94.56 96 LEU A C 1
ATOM 779 O O . LEU A 1 96 ? -1.845 -7.697 3.343 1.00 94.56 96 LEU A O 1
ATOM 783 N N . ALA A 1 97 ? -0.325 -7.311 4.946 1.00 93.62 97 ALA A N 1
ATOM 784 C CA . ALA A 1 97 ? -0.609 -8.529 5.709 1.00 93.62 97 ALA A CA 1
ATOM 785 C C . ALA A 1 97 ? -2.064 -8.606 6.208 1.00 93.62 97 ALA A C 1
ATOM 787 O O . ALA A 1 97 ? -2.612 -9.696 6.339 1.00 93.62 97 ALA A O 1
ATOM 788 N N . ASN A 1 98 ? -2.698 -7.457 6.458 1.00 91.81 98 ASN A N 1
ATOM 789 C CA . ASN A 1 98 ? -4.112 -7.375 6.833 1.00 91.81 98 ASN A CA 1
ATOM 790 C C . ASN A 1 98 ? -5.066 -7.307 5.622 1.00 91.81 98 ASN A C 1
ATOM 792 O O . ASN A 1 98 ? -6.275 -7.193 5.809 1.00 91.81 98 ASN A O 1
ATOM 796 N N . GLY A 1 99 ? -4.554 -7.339 4.386 1.00 91.81 99 GLY A N 1
ATOM 797 C CA . GLY A 1 99 ? -5.368 -7.291 3.165 1.00 91.81 99 GLY A CA 1
ATOM 798 C C . GLY A 1 99 ? -6.093 -5.961 2.936 1.00 91.81 99 GLY A C 1
ATOM 799 O O . GLY A 1 99 ? -7.024 -5.894 2.137 1.00 91.81 99 GLY A O 1
ATOM 800 N N . VAL A 1 100 ? -5.695 -4.895 3.636 1.00 92.69 100 VAL A N 1
ATOM 801 C CA . VAL A 1 100 ? -6.335 -3.570 3.536 1.00 92.69 100 VAL A CA 1
ATOM 802 C C . VAL A 1 100 ? -5.593 -2.600 2.629 1.00 92.69 100 VAL A C 1
ATOM 804 O O . VAL A 1 100 ? -6.118 -1.534 2.298 1.00 92.69 100 VAL A O 1
ATOM 807 N N . LEU A 1 101 ? -4.379 -2.954 2.215 1.00 94.62 101 LEU A N 1
ATOM 808 C CA . LEU A 1 101 ? -3.646 -2.250 1.178 1.00 94.62 101 LEU A CA 1
ATOM 809 C C . LEU A 1 101 ? -3.576 -3.121 -0.072 1.00 94.62 101 LEU A C 1
ATOM 811 O O . LEU A 1 101 ? -3.003 -4.200 -0.052 1.00 94.62 101 LEU A O 1
ATOM 815 N N . ASP A 1 102 ? -4.136 -2.605 -1.156 1.00 94.38 102 ASP A N 1
ATOM 816 C CA . ASP A 1 102 ? -3.927 -3.124 -2.503 1.00 94.38 102 ASP A CA 1
ATOM 817 C C . ASP A 1 102 ? -2.731 -2.396 -3.134 1.00 94.38 102 ASP A C 1
ATOM 819 O O . ASP A 1 102 ? -2.758 -1.162 -3.235 1.00 94.38 102 ASP A O 1
ATOM 823 N N . ILE A 1 103 ? -1.691 -3.152 -3.508 1.00 93.69 103 ILE A N 1
ATOM 824 C CA . ILE A 1 103 ? -0.427 -2.627 -4.050 1.00 93.69 103 ILE A CA 1
ATOM 825 C C . ILE A 1 103 ? -0.581 -2.072 -5.471 1.00 93.69 103 ILE A C 1
ATOM 827 O O . ILE A 1 103 ? 0.109 -1.121 -5.843 1.00 93.69 103 ILE A O 1
ATOM 831 N N . GLU A 1 104 ? -1.522 -2.628 -6.237 1.00 92.56 104 GLU A N 1
ATOM 832 C CA . GLU A 1 104 ? -1.858 -2.178 -7.591 1.00 92.56 104 GLU A CA 1
ATOM 833 C C . GLU A 1 104 ? -2.842 -1.007 -7.577 1.00 92.56 104 GLU A C 1
ATOM 835 O O . GLU A 1 104 ? -3.094 -0.378 -8.607 1.00 92.56 104 GLU A O 1
ATOM 840 N N . GLY A 1 105 ? -3.376 -0.691 -6.399 1.00 88.62 105 GLY A N 1
ATOM 841 C CA . GLY A 1 105 ? -4.323 0.381 -6.213 1.00 88.62 105 GLY A CA 1
ATOM 842 C C . GLY A 1 105 ? -3.729 1.749 -6.539 1.00 88.62 105 GLY A C 1
ATOM 843 O O . GLY A 1 105 ? -2.628 2.106 -6.117 1.00 88.62 105 GLY A O 1
ATOM 844 N N . GLU A 1 106 ? -4.525 2.560 -7.226 1.00 88.62 106 GLU A N 1
ATOM 845 C CA . GLU A 1 106 ? -4.099 3.872 -7.702 1.00 88.62 106 GLU A CA 1
ATOM 846 C C . GLU A 1 106 ? -3.721 4.838 -6.570 1.00 88.62 106 GLU A C 1
ATOM 848 O O . GLU A 1 106 ? -4.362 4.910 -5.507 1.00 88.62 106 GLU A O 1
ATOM 853 N N . VAL A 1 107 ? -2.673 5.608 -6.836 1.00 85.56 107 VAL A N 1
ATOM 854 C CA . VAL A 1 107 ? -2.189 6.738 -6.056 1.00 85.56 107 VAL A CA 1
ATOM 855 C C . VAL A 1 107 ? -2.649 8.008 -6.761 1.00 85.56 107 VAL A C 1
ATOM 857 O O . VAL A 1 107 ? -2.263 8.289 -7.891 1.00 85.56 107 VAL A O 1
ATOM 860 N N . GLU A 1 108 ? -3.496 8.779 -6.086 1.00 79.50 108 GLU A N 1
ATOM 861 C CA . GLU A 1 108 ? -4.028 10.024 -6.634 1.00 79.50 108 GLU A CA 1
ATOM 862 C C . GLU A 1 108 ? -3.107 11.203 -6.321 1.00 79.50 108 GLU A C 1
ATOM 864 O O . GLU A 1 108 ? -2.769 11.453 -5.154 1.00 79.50 108 GLU A O 1
ATOM 869 N N . TYR A 1 109 ? -2.789 11.980 -7.352 1.00 69.81 109 TYR A N 1
ATOM 870 C CA . TYR A 1 109 ? -2.233 13.314 -7.203 1.00 69.81 109 TYR A CA 1
ATOM 871 C C . TYR A 1 109 ? -3.337 14.360 -7.238 1.00 69.81 109 TYR A C 1
ATOM 873 O O . TYR A 1 109 ? -4.311 14.247 -7.984 1.00 69.81 109 TYR A O 1
ATOM 881 N N . LEU A 1 110 ? -3.191 15.386 -6.399 1.00 60.34 110 LEU A N 1
ATOM 882 C CA . LEU A 1 110 ? -3.953 16.602 -6.625 1.00 60.34 110 LEU A CA 1
ATOM 883 C C . LEU A 1 110 ? -3.427 17.218 -7.912 1.00 60.34 110 LEU A C 1
ATOM 885 O O . LEU A 1 110 ? -2.210 17.282 -8.094 1.00 60.34 110 LEU A O 1
ATOM 889 N N . ALA A 1 111 ? -4.360 17.628 -8.769 1.00 56.72 111 ALA A N 1
ATOM 890 C CA . ALA A 1 111 ? -4.122 18.608 -9.812 1.00 56.72 111 ALA A CA 1
ATOM 891 C C . ALA A 1 111 ? -3.078 19.621 -9.320 1.00 56.72 111 ALA A C 1
ATOM 893 O O . ALA A 1 111 ? -3.211 20.148 -8.211 1.00 56.72 111 ALA A O 1
ATOM 894 N N . PHE A 1 112 ? -2.018 19.834 -10.103 1.00 56.34 112 PHE A N 1
ATOM 895 C CA . PHE A 1 112 ? -1.181 21.011 -9.888 1.00 56.34 112 PHE A CA 1
ATOM 896 C C . PHE A 1 112 ? -2.118 22.224 -9.908 1.00 56.34 112 PHE A C 1
ATOM 898 O O . PHE A 1 112 ? -3.080 22.202 -10.672 1.00 56.34 112 PHE A O 1
ATOM 905 N N . ASP A 1 113 ? -1.872 23.240 -9.078 1.00 51.75 113 ASP A N 1
ATOM 906 C CA . ASP A 1 113 ? -2.818 24.351 -8.862 1.00 51.75 113 ASP A CA 1
ATOM 907 C C . ASP A 1 113 ? -3.277 25.056 -10.167 1.00 51.75 113 ASP A C 1
ATOM 909 O O . ASP A 1 113 ? -4.332 25.680 -10.174 1.00 51.75 113 ASP A O 1
ATOM 913 N N . ASP A 1 114 ? -2.573 24.850 -11.291 1.00 53.78 114 ASP A N 1
ATOM 914 C CA . ASP A 1 114 ? -2.907 25.374 -12.623 1.00 53.78 114 ASP A CA 1
ATOM 915 C C . ASP A 1 114 ? -3.297 24.317 -13.683 1.00 53.78 114 ASP A C 1
ATOM 917 O O . ASP A 1 114 ? -3.505 24.651 -14.851 1.00 53.78 114 ASP A O 1
ATOM 921 N N . SER A 1 115 ? -3.386 23.027 -13.340 1.00 53.19 115 SER A N 1
ATOM 922 C CA . SER A 1 115 ? -3.671 21.959 -14.305 1.00 53.19 115 SER A CA 1
ATOM 923 C C . SER A 1 115 ? -4.920 21.174 -13.920 1.00 53.19 115 SER A C 1
ATOM 925 O O . SER A 1 115 ? -5.014 20.575 -12.858 1.00 53.19 115 SER A O 1
ATOM 927 N N . TRP A 1 116 ? -5.902 21.102 -14.820 1.00 55.00 116 TRP A N 1
ATOM 928 C CA . TRP A 1 116 ? -7.151 20.352 -14.600 1.00 55.00 116 TRP A CA 1
ATOM 929 C C . TRP A 1 116 ? -6.923 18.830 -14.718 1.00 55.00 116 TRP A C 1
ATOM 931 O O . TRP A 1 116 ? -7.852 18.039 -14.870 1.00 55.00 116 TRP A O 1
ATOM 941 N N . TYR A 1 117 ? -5.656 18.415 -14.686 1.00 55.66 117 TYR A N 1
ATOM 942 C CA . TYR A 1 117 ? -5.196 17.070 -14.944 1.00 55.66 117 TYR A CA 1
ATOM 943 C C . TYR A 1 117 ? -5.010 16.336 -13.623 1.00 55.66 117 TYR A C 1
ATOM 945 O O . TYR A 1 117 ? -4.048 16.552 -12.884 1.00 55.66 117 TYR A O 1
ATOM 953 N N . LYS A 1 118 ? -5.925 15.409 -13.347 1.00 61.97 118 LYS A N 1
ATOM 954 C CA . LYS A 1 118 ? -5.709 14.373 -12.343 1.00 61.97 118 LYS A CA 1
ATOM 955 C C . LYS A 1 118 ? -4.897 13.259 -12.999 1.00 61.97 118 LYS A C 1
ATOM 957 O O . LYS A 1 118 ? -5.383 12.618 -13.925 1.00 61.97 118 LYS A O 1
ATOM 962 N N . PHE A 1 119 ? -3.671 13.038 -12.534 1.00 68.38 119 PHE A N 1
ATOM 963 C CA . PHE A 1 119 ? -2.907 11.851 -12.907 1.00 68.38 119 PHE A CA 1
ATOM 964 C C . PHE A 1 119 ? -2.943 10.837 -11.765 1.00 68.38 119 PHE A C 1
ATOM 966 O O . PHE A 1 119 ? -2.859 11.191 -10.583 1.00 68.38 119 PHE A O 1
ATOM 973 N N . THR A 1 120 ? -3.118 9.573 -12.129 1.00 71.81 120 THR A N 1
ATOM 974 C CA . THR A 1 120 ? -3.055 8.439 -11.214 1.00 71.81 120 THR A CA 1
ATOM 975 C C . THR A 1 120 ? -1.801 7.640 -11.522 1.00 71.81 120 THR A C 1
ATOM 977 O O . THR A 1 120 ? -1.411 7.461 -12.676 1.00 71.81 120 THR A O 1
ATOM 980 N N . THR A 1 121 ? -1.120 7.201 -10.471 1.00 83.19 121 THR A N 1
ATOM 981 C CA . THR A 1 121 ? 0.065 6.345 -10.577 1.00 83.19 121 THR A CA 1
ATOM 982 C C . THR A 1 121 ? -0.104 5.106 -9.707 1.00 83.19 121 THR A C 1
ATOM 984 O O . THR A 1 121 ? -1.100 4.958 -9.000 1.00 83.19 121 THR A O 1
ATOM 987 N N . LYS A 1 122 ? 0.859 4.184 -9.760 1.00 89.50 122 LYS A N 1
ATOM 988 C CA . LYS A 1 122 ? 0.901 3.000 -8.892 1.00 89.50 122 LYS A CA 1
ATOM 989 C C . LYS A 1 122 ? 1.977 3.149 -7.830 1.00 89.50 122 LYS A C 1
ATOM 991 O O . LYS A 1 122 ? 2.949 3.879 -8.019 1.00 89.50 122 LYS A O 1
ATOM 996 N N . MET A 1 123 ? 1.840 2.404 -6.735 1.00 92.06 123 MET A N 1
ATOM 997 C CA . MET A 1 123 ? 2.779 2.495 -5.616 1.00 92.06 123 MET A CA 1
ATOM 998 C C . MET A 1 123 ? 4.226 2.173 -6.018 1.00 92.06 123 MET A C 1
ATOM 1000 O O . MET A 1 123 ? 5.147 2.872 -5.597 1.00 92.06 123 MET A O 1
ATOM 1004 N N . LEU A 1 124 ? 4.421 1.164 -6.875 1.00 92.62 124 LEU A N 1
ATOM 1005 C CA . LEU A 1 124 ? 5.740 0.792 -7.395 1.00 92.62 124 LEU A CA 1
ATOM 1006 C C . LEU A 1 124 ? 6.412 1.956 -8.136 1.00 92.62 124 LEU A C 1
ATOM 1008 O O . LEU A 1 124 ? 7.590 2.229 -7.918 1.00 92.62 124 LEU A O 1
ATOM 1012 N N . PHE A 1 125 ? 5.654 2.666 -8.972 1.00 88.50 125 PHE A N 1
ATOM 1013 C CA . PHE A 1 125 ? 6.177 3.795 -9.732 1.00 88.50 125 PHE A CA 1
ATOM 1014 C C . PHE A 1 125 ? 6.656 4.924 -8.810 1.00 88.50 125 PHE A C 1
ATOM 1016 O O . PHE A 1 125 ? 7.775 5.415 -8.943 1.00 88.50 125 PHE A O 1
ATOM 1023 N N . GLU A 1 126 ? 5.842 5.284 -7.821 1.00 88.50 126 GLU A N 1
ATOM 1024 C CA . GLU A 1 126 ? 6.195 6.308 -6.835 1.00 88.50 126 GLU A CA 1
ATOM 1025 C C . GLU A 1 126 ? 7.443 5.936 -6.029 1.00 88.50 126 GLU A C 1
ATOM 1027 O O . GLU A 1 126 ? 8.313 6.774 -5.792 1.00 88.50 126 GLU A O 1
ATOM 1032 N N . ALA A 1 127 ? 7.563 4.667 -5.633 1.00 92.31 127 ALA A N 1
ATOM 1033 C CA . ALA A 1 127 ? 8.743 4.171 -4.934 1.00 92.31 127 ALA A CA 1
ATOM 1034 C C . ALA A 1 127 ? 10.012 4.299 -5.793 1.00 92.31 127 ALA A C 1
ATOM 1036 O O . ALA A 1 127 ? 11.064 4.693 -5.286 1.00 92.31 127 ALA A O 1
ATOM 1037 N N . MET A 1 128 ? 9.908 4.021 -7.097 1.00 89.94 128 MET A N 1
ATOM 1038 C CA . MET A 1 128 ? 11.012 4.189 -8.044 1.00 89.94 128 MET A CA 1
ATOM 1039 C C . MET A 1 128 ? 11.391 5.655 -8.238 1.00 89.94 128 MET A C 1
ATOM 1041 O O . MET A 1 128 ? 12.577 5.973 -8.202 1.00 89.94 128 MET A O 1
ATOM 1045 N N . TYR A 1 129 ? 10.405 6.544 -8.391 1.00 86.75 129 TYR A N 1
ATOM 1046 C CA . TYR A 1 129 ? 10.631 7.986 -8.521 1.00 86.75 129 TYR A CA 1
ATOM 1047 C C . TYR A 1 129 ? 11.340 8.572 -7.293 1.00 86.75 129 TYR A C 1
ATOM 1049 O O . TYR A 1 129 ? 12.218 9.422 -7.412 1.00 86.75 129 TYR A O 1
ATOM 1057 N N . LEU A 1 130 ? 11.009 8.082 -6.096 1.00 89.19 130 LEU A N 1
ATOM 1058 C CA . LEU A 1 130 ? 11.676 8.479 -4.852 1.00 89.19 130 LEU A CA 1
ATOM 1059 C C . LEU A 1 130 ? 13.011 7.762 -4.601 1.00 89.19 130 LEU A C 1
ATOM 1061 O O . LEU A 1 130 ? 13.617 7.984 -3.545 1.00 89.19 130 LEU A O 1
ATOM 1065 N N . HIS A 1 131 ? 13.450 6.904 -5.528 1.00 89.19 131 HIS A N 1
ATOM 1066 C CA . HIS A 1 131 ? 14.626 6.041 -5.410 1.00 89.19 131 HIS A CA 1
ATOM 1067 C C . HIS A 1 131 ? 14.652 5.218 -4.105 1.00 89.19 131 HIS A C 1
ATOM 1069 O O . HIS A 1 131 ? 15.714 4.950 -3.542 1.00 89.19 131 HIS A O 1
ATOM 1075 N N . ASP A 1 132 ? 13.481 4.813 -3.601 1.00 93.19 132 ASP A N 1
ATOM 1076 C CA . ASP A 1 132 ? 13.355 4.020 -2.376 1.00 93.19 132 ASP A CA 1
ATOM 1077 C C . ASP A 1 132 ? 13.414 2.525 -2.707 1.00 93.19 132 ASP A C 1
ATOM 1079 O O . ASP A 1 132 ? 12.394 1.864 -2.910 1.00 93.19 132 ASP A O 1
ATOM 1083 N N . LEU A 1 133 ? 14.632 1.982 -2.756 1.00 94.62 133 LEU A N 1
ATOM 1084 C CA . LEU A 1 133 ? 14.868 0.572 -3.077 1.00 94.62 133 LEU A CA 1
ATOM 1085 C C . LEU A 1 133 ? 14.106 -0.387 -2.145 1.00 94.62 133 LEU A C 1
ATOM 1087 O O . LEU A 1 133 ? 13.631 -1.430 -2.597 1.00 94.62 133 LEU A O 1
ATOM 1091 N N . GLY A 1 134 ? 13.966 -0.042 -0.861 1.00 95.81 134 GLY A N 1
ATOM 1092 C CA . GLY A 1 134 ? 13.247 -0.866 0.110 1.00 95.81 134 GLY A CA 1
ATOM 1093 C C . GLY A 1 134 ? 11.758 -0.953 -0.214 1.00 95.81 134 GLY A C 1
ATOM 1094 O O . GLY A 1 134 ? 11.185 -2.044 -0.213 1.00 95.81 134 GLY A O 1
ATOM 1095 N N . MET A 1 135 ? 11.145 0.180 -0.556 1.00 95.94 135 MET A N 1
ATOM 1096 C CA . MET A 1 135 ? 9.742 0.235 -0.964 1.00 95.94 135 MET A CA 1
ATOM 1097 C C . MET A 1 135 ? 9.509 -0.396 -2.345 1.00 95.94 135 MET A C 1
ATOM 1099 O O . MET A 1 135 ? 8.494 -1.066 -2.536 1.00 95.94 135 MET A O 1
ATOM 1103 N N . VAL A 1 136 ? 10.448 -0.251 -3.289 1.00 95.44 136 VAL A N 1
ATOM 1104 C CA . VAL A 1 136 ? 10.400 -0.937 -4.596 1.00 95.44 136 VAL A CA 1
ATOM 1105 C C . VAL A 1 136 ? 10.406 -2.449 -4.394 1.00 95.44 136 VAL A C 1
ATOM 1107 O O . VAL A 1 136 ? 9.521 -3.138 -4.897 1.00 95.44 136 VAL A O 1
ATOM 1110 N N . LYS A 1 137 ? 11.355 -2.964 -3.604 1.00 97.06 137 LYS A N 1
ATOM 1111 C CA . LYS A 1 137 ? 11.444 -4.392 -3.283 1.00 97.06 137 LYS A CA 1
ATOM 1112 C C . LYS A 1 137 ? 10.174 -4.904 -2.620 1.00 97.06 137 LYS A C 1
ATOM 1114 O O . LYS A 1 137 ? 9.622 -5.894 -3.085 1.00 97.06 137 LYS A O 1
ATOM 1119 N N . LEU A 1 138 ? 9.677 -4.200 -1.603 1.00 97.06 138 LEU A N 1
ATOM 1120 C CA . LEU A 1 138 ? 8.434 -4.574 -0.931 1.00 97.06 138 LEU A CA 1
ATOM 1121 C C . LEU A 1 138 ? 7.239 -4.590 -1.893 1.00 97.06 138 LEU A C 1
ATOM 1123 O O . LEU A 1 138 ? 6.415 -5.493 -1.820 1.00 97.06 138 LEU A O 1
ATOM 1127 N N . SER A 1 139 ? 7.142 -3.607 -2.791 1.00 95.81 139 SER A N 1
ATOM 1128 C CA . SER A 1 139 ? 6.043 -3.534 -3.760 1.00 95.81 139 SER A CA 1
ATOM 1129 C C . SER A 1 139 ? 6.073 -4.725 -4.719 1.00 95.81 139 SER A C 1
ATOM 1131 O O . SER A 1 139 ? 5.047 -5.360 -4.939 1.00 95.81 139 SER A O 1
ATOM 1133 N N . LEU A 1 140 ? 7.252 -5.068 -5.243 1.00 96.44 140 LEU A N 1
ATOM 1134 C CA . LEU A 1 140 ? 7.435 -6.215 -6.137 1.00 96.44 140 LEU A CA 1
ATOM 1135 C C . LEU A 1 140 ? 7.156 -7.549 -5.430 1.00 96.44 140 LEU A C 1
ATOM 1137 O O . LEU A 1 140 ? 6.442 -8.389 -5.971 1.00 96.44 140 LEU A O 1
ATOM 1141 N N . GLU A 1 141 ? 7.646 -7.724 -4.200 1.00 96.62 141 GLU A N 1
ATOM 1142 C CA . GLU A 1 141 ? 7.354 -8.899 -3.362 1.00 96.62 141 GLU A CA 1
ATOM 1143 C C . GLU A 1 141 ? 5.856 -9.035 -3.055 1.00 96.62 141 GLU A C 1
ATOM 1145 O O . GLU A 1 141 ? 5.337 -10.145 -2.967 1.00 96.62 141 GLU A O 1
ATOM 1150 N N . ALA A 1 142 ? 5.149 -7.910 -2.931 1.00 95.75 142 ALA A N 1
ATOM 1151 C CA . ALA A 1 142 ? 3.703 -7.865 -2.744 1.00 95.75 142 ALA A CA 1
ATOM 1152 C C . ALA A 1 142 ? 2.900 -8.112 -4.037 1.00 95.75 142 ALA A C 1
ATOM 1154 O O . ALA A 1 142 ? 1.672 -8.071 -3.999 1.00 95.75 142 ALA A O 1
ATOM 1155 N N . GLY A 1 143 ? 3.569 -8.371 -5.166 1.00 95.38 143 GLY A N 1
ATOM 1156 C CA . GLY A 1 143 ? 2.934 -8.680 -6.446 1.00 95.38 143 GLY A CA 1
ATOM 1157 C C . GLY A 1 143 ? 2.674 -7.469 -7.339 1.00 95.38 143 GLY A C 1
ATOM 1158 O O . GLY A 1 143 ? 1.847 -7.567 -8.245 1.00 95.38 143 GLY A O 1
ATOM 1159 N N . ALA A 1 144 ? 3.352 -6.339 -7.110 1.00 94.75 144 ALA A N 1
ATOM 1160 C CA . ALA A 1 144 ? 3.229 -5.191 -8.000 1.00 94.75 144 ALA A CA 1
ATOM 1161 C C . ALA A 1 144 ? 3.665 -5.543 -9.429 1.00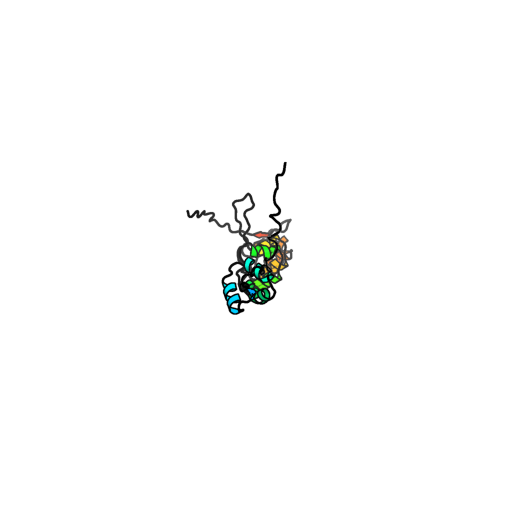 94.75 144 ALA A C 1
ATOM 1163 O O . ALA A 1 144 ? 4.705 -6.167 -9.656 1.00 94.75 144 ALA A O 1
ATOM 1164 N N . SER A 1 145 ? 2.874 -5.103 -10.399 1.00 92.69 145 SER A N 1
ATOM 1165 C CA . SER A 1 145 ? 3.089 -5.398 -11.806 1.00 92.69 145 SER A CA 1
ATOM 1166 C C . SER A 1 145 ? 4.239 -4.578 -12.378 1.00 92.69 145 SER A C 1
ATOM 1168 O O . SER A 1 145 ? 4.270 -3.351 -12.286 1.00 92.69 145 SER A O 1
ATOM 1170 N N . THR A 1 146 ? 5.154 -5.271 -13.050 1.00 91.81 146 THR A N 1
ATOM 1171 C CA . THR A 1 146 ? 6.213 -4.680 -13.879 1.00 91.81 146 THR A CA 1
ATOM 1172 C C . THR A 1 146 ? 5.791 -4.539 -15.348 1.00 91.81 146 THR A C 1
ATOM 1174 O O . THR A 1 146 ? 6.596 -4.150 -16.199 1.00 91.81 146 THR A O 1
ATOM 1177 N N . ALA A 1 147 ? 4.527 -4.831 -15.677 1.00 85.31 147 ALA A N 1
ATOM 1178 C CA . ALA A 1 147 ? 4.015 -4.660 -17.029 1.00 85.31 147 ALA A CA 1
ATOM 1179 C C . ALA A 1 147 ? 4.065 -3.179 -17.434 1.00 85.31 147 ALA A C 1
ATOM 1181 O O . ALA A 1 147 ? 3.560 -2.308 -16.728 1.00 85.31 147 ALA A O 1
ATOM 1182 N N . GLY A 1 148 ? 4.673 -2.902 -18.587 1.00 81.00 148 GLY A N 1
ATOM 1183 C CA . GLY A 1 148 ? 4.851 -1.542 -19.095 1.00 81.00 148 GLY A CA 1
ATOM 1184 C C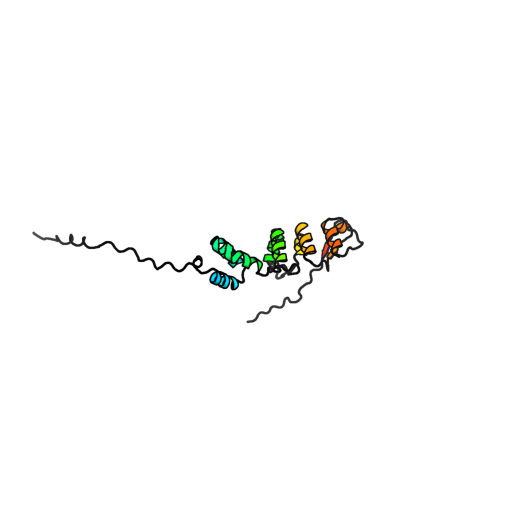 . GLY A 1 148 ? 6.133 -0.849 -18.633 1.00 81.00 148 GLY A C 1
ATOM 1185 O O . GLY A 1 148 ? 6.364 0.269 -19.077 1.00 81.00 148 GLY A O 1
ATOM 1186 N N . PHE A 1 149 ? 6.969 -1.492 -17.808 1.00 85.81 149 PHE A N 1
ATOM 1187 C CA . PHE A 1 149 ? 8.327 -1.018 -17.542 1.00 85.81 149 PHE A CA 1
ATOM 1188 C C . PHE A 1 149 ? 9.287 -1.526 -18.617 1.00 85.81 149 PHE A C 1
ATOM 1190 O O . PHE A 1 149 ? 9.461 -2.736 -18.805 1.00 85.81 149 PHE A O 1
ATOM 1197 N N . GLU A 1 150 ? 9.941 -0.584 -19.285 1.00 85.69 150 GLU A N 1
ATOM 1198 C CA . GLU A 1 150 ? 11.031 -0.832 -20.217 1.00 85.69 150 GLU A CA 1
ATOM 1199 C C . GLU A 1 150 ? 12.265 -0.082 -19.728 1.00 85.69 150 GLU A C 1
ATOM 1201 O O . GLU A 1 150 ? 12.202 1.096 -19.385 1.00 85.69 150 GLU A O 1
ATOM 1206 N N . MET A 1 151 ? 13.398 -0.767 -19.665 1.00 88.50 151 MET A N 1
ATOM 1207 C CA . MET A 1 151 ? 14.662 -0.155 -19.268 1.00 88.50 151 MET A CA 1
ATOM 1208 C C . MET A 1 151 ? 15.735 -0.431 -20.312 1.00 88.50 151 MET A C 1
ATOM 1210 O O . MET A 1 151 ? 15.669 -1.417 -21.049 1.00 88.50 151 MET A O 1
ATOM 1214 N N . ASP A 1 152 ? 16.722 0.444 -20.394 1.00 86.81 152 ASP A N 1
ATOM 1215 C CA . ASP A 1 152 ? 17.911 0.212 -21.211 1.00 86.81 152 ASP A CA 1
ATOM 1216 C C . ASP A 1 152 ? 18.910 -0.740 -20.529 1.00 86.81 152 ASP A C 1
ATOM 1218 O O . ASP A 1 152 ? 18.800 -1.092 -19.346 1.00 86.81 152 ASP A O 1
ATOM 1222 N N . ALA A 1 153 ? 19.908 -1.181 -21.296 1.00 84.44 153 ALA A N 1
ATOM 1223 C CA . ALA A 1 153 ? 20.930 -2.101 -20.804 1.00 84.44 153 ALA A CA 1
ATOM 1224 C C . ALA A 1 153 ? 21.787 -1.501 -19.671 1.00 84.44 153 ALA A C 1
ATOM 1226 O O . ALA A 1 153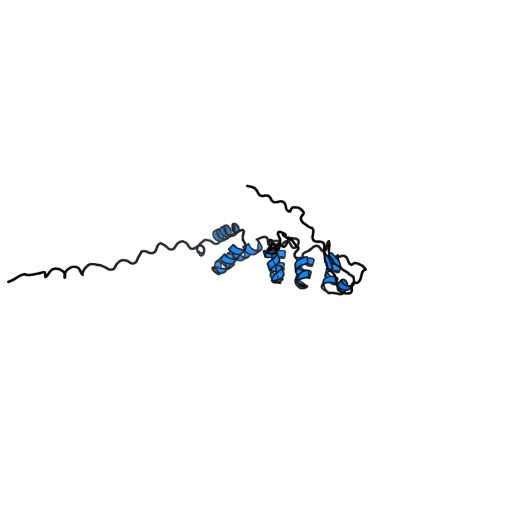 ? 22.238 -2.236 -18.788 1.00 84.44 153 ALA A O 1
ATOM 1227 N N . SER A 1 154 ? 21.999 -0.179 -19.661 1.00 83.19 154 SER A N 1
ATOM 1228 C CA . SER A 1 154 ? 22.788 0.506 -18.628 1.00 83.19 154 SER A CA 1
ATOM 1229 C C . SER A 1 154 ? 22.053 0.544 -17.283 1.00 83.19 154 SER A C 1
ATOM 1231 O O . SER A 1 154 ? 22.675 0.329 -16.239 1.00 83.19 154 SER A O 1
ATOM 1233 N N . THR A 1 155 ? 20.725 0.686 -17.280 1.00 82.81 155 THR A N 1
ATOM 1234 C CA . THR A 1 155 ? 19.900 0.625 -16.062 1.00 82.81 155 THR A CA 1
ATOM 1235 C C . THR A 1 155 ? 19.913 -0.746 -15.414 1.00 82.81 155 THR A C 1
ATOM 1237 O O . THR A 1 155 ? 19.896 -0.849 -14.187 1.00 82.81 155 THR A O 1
ATOM 1240 N N . GLN A 1 156 ? 20.040 -1.809 -16.206 1.00 82.69 156 GLN A N 1
ATOM 1241 C CA . GLN A 1 156 ? 20.165 -3.168 -15.683 1.00 82.69 156 GLN A CA 1
ATOM 1242 C C . GLN A 1 156 ? 21.383 -3.352 -14.755 1.00 82.69 156 GLN A C 1
ATOM 1244 O O . GLN A 1 156 ? 21.432 -4.309 -13.984 1.00 82.69 156 GLN A O 1
ATOM 1249 N N . MET A 1 157 ? 22.379 -2.464 -14.813 1.00 79.62 157 MET A N 1
ATOM 1250 C CA . MET A 1 157 ? 23.552 -2.520 -13.937 1.00 79.62 157 MET A CA 1
ATOM 1251 C C . MET A 1 157 ? 23.280 -1.944 -12.540 1.00 79.62 157 MET A C 1
ATOM 1253 O O . MET A 1 157 ? 23.997 -2.283 -11.593 1.00 79.62 157 MET A O 1
ATOM 1257 N N . LEU A 1 158 ? 22.227 -1.136 -12.392 1.00 88.81 158 LEU A N 1
ATOM 1258 C CA . LEU A 1 158 ? 21.795 -0.544 -11.126 1.00 88.81 158 LEU A CA 1
ATOM 1259 C C . LEU A 1 158 ? 20.982 -1.537 -10.290 1.00 88.81 158 LEU A C 1
ATOM 1261 O O . LEU A 1 158 ? 20.323 -2.424 -10.826 1.00 88.81 158 LEU A O 1
ATOM 1265 N N . GLU A 1 159 ? 20.972 -1.362 -8.967 1.00 91.75 159 GLU A N 1
ATOM 1266 C CA . GLU A 1 159 ? 20.237 -2.253 -8.055 1.00 91.75 159 GLU A CA 1
ATOM 1267 C C . GLU A 1 159 ? 18.735 -2.309 -8.368 1.00 91.75 159 GLU A C 1
ATOM 1269 O O . GLU A 1 159 ? 18.173 -3.399 -8.466 1.00 91.75 159 GLU A O 1
ATOM 1274 N N . ILE A 1 160 ? 18.102 -1.155 -8.616 1.00 89.75 160 ILE A N 1
ATOM 1275 C CA . ILE A 1 160 ? 16.685 -1.085 -9.009 1.00 89.75 160 ILE A CA 1
ATOM 1276 C C . ILE A 1 160 ? 16.449 -1.792 -10.352 1.00 89.75 160 ILE A C 1
ATOM 1278 O O . ILE A 1 160 ? 15.483 -2.538 -10.481 1.00 89.75 160 ILE A O 1
ATOM 1282 N N . GLY A 1 161 ? 17.330 -1.617 -11.343 1.00 89.88 161 GLY A N 1
ATOM 1283 C CA . GLY A 1 161 ? 17.177 -2.263 -12.651 1.00 89.88 161 GLY A CA 1
ATOM 1284 C C . GLY A 1 161 ? 17.352 -3.782 -12.591 1.00 89.88 161 GLY A C 1
ATOM 1285 O O . GLY A 1 161 ? 16.555 -4.520 -13.172 1.00 89.88 161 GLY A O 1
ATOM 1286 N N . LYS A 1 162 ? 18.335 -4.272 -11.820 1.00 92.69 162 LYS A N 1
ATOM 1287 C CA . LYS A 1 162 ? 18.500 -5.712 -11.534 1.00 92.69 162 LYS A CA 1
ATOM 1288 C C . LYS A 1 162 ? 17.235 -6.294 -10.916 1.00 92.69 162 LYS A C 1
ATOM 1290 O O . LYS A 1 162 ? 16.771 -7.348 -11.348 1.00 92.69 162 LYS A O 1
ATOM 1295 N N . LEU A 1 163 ? 16.679 -5.586 -9.937 1.00 94.44 163 LEU A N 1
ATOM 1296 C CA . LEU A 1 163 ? 15.472 -5.995 -9.238 1.00 94.44 163 LEU A CA 1
ATOM 1297 C C . LEU A 1 163 ? 14.262 -6.019 -10.182 1.00 94.44 163 LEU A C 1
ATOM 1299 O O . LEU A 1 163 ? 13.589 -7.034 -10.282 1.00 94.44 163 LEU A O 1
ATOM 1303 N N . LEU A 1 164 ? 14.018 -4.964 -10.957 1.00 92.44 164 LEU A N 1
ATOM 1304 C CA . LEU A 1 164 ? 12.909 -4.933 -11.917 1.00 92.44 164 LEU A CA 1
ATOM 1305 C C . LEU A 1 164 ? 13.011 -6.051 -12.964 1.00 92.44 164 LEU A C 1
ATOM 1307 O O . LEU A 1 164 ? 12.009 -6.698 -13.268 1.00 92.44 164 LEU A O 1
ATOM 1311 N N . LYS A 1 165 ? 14.218 -6.331 -13.477 1.00 92.88 165 LYS A N 1
ATOM 1312 C CA . LYS A 1 165 ? 14.450 -7.439 -14.416 1.00 92.88 165 LYS A CA 1
ATOM 1313 C C . LYS A 1 165 ? 14.127 -8.794 -13.785 1.00 92.88 165 LYS A C 1
ATOM 1315 O O . LYS A 1 165 ? 13.518 -9.633 -14.442 1.00 92.88 165 LYS A O 1
ATOM 1320 N N . GLN A 1 166 ? 14.510 -9.008 -12.523 1.00 94.81 166 GLN A N 1
ATOM 1321 C CA . GLN A 1 166 ? 14.179 -10.232 -11.783 1.00 94.81 166 GLN A CA 1
ATOM 1322 C C . GLN A 1 166 ? 12.662 -10.460 -11.718 1.00 94.81 166 GLN A C 1
ATOM 1324 O O . GLN A 1 166 ? 12.212 -11.599 -11.800 1.00 94.81 166 GLN A O 1
ATOM 1329 N N . TYR A 1 167 ? 11.887 -9.381 -11.627 1.00 94.31 167 TYR A N 1
ATOM 1330 C CA . TYR A 1 167 ? 10.425 -9.405 -11.611 1.00 94.31 167 TYR A CA 1
ATOM 1331 C C . TYR A 1 167 ? 9.800 -9.197 -13.005 1.00 94.31 167 TYR A C 1
ATOM 1333 O O . TYR A 1 167 ? 8.636 -8.822 -13.113 1.00 94.31 167 TYR A O 1
ATOM 1341 N N . GLY A 1 168 ? 10.548 -9.447 -14.086 1.00 91.69 168 GLY A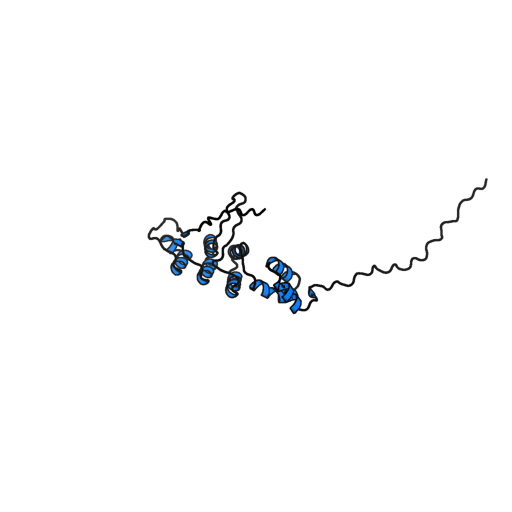 N 1
ATOM 1342 C CA . GLY A 1 168 ? 10.004 -9.551 -15.445 1.00 91.69 168 GLY A CA 1
ATOM 1343 C C . GLY A 1 168 ? 9.885 -8.247 -16.240 1.00 91.69 168 GLY A C 1
ATOM 1344 O O . GLY A 1 168 ? 9.295 -8.262 -17.320 1.00 91.69 168 GLY A O 1
ATOM 1345 N N . ALA A 1 169 ? 10.450 -7.132 -15.763 1.00 89.75 169 ALA A N 1
ATOM 1346 C CA . ALA A 1 169 ? 10.517 -5.906 -16.560 1.00 89.75 169 ALA A CA 1
ATOM 1347 C C . ALA A 1 169 ? 11.383 -6.105 -17.819 1.00 89.75 169 ALA A C 1
ATOM 1349 O O . ALA A 1 169 ? 12.392 -6.821 -17.800 1.00 89.75 169 ALA A O 1
ATOM 1350 N N . ARG A 1 170 ? 11.002 -5.455 -18.924 1.00 89.19 170 ARG A N 1
ATOM 1351 C CA . ARG A 1 170 ? 11.679 -5.625 -20.216 1.00 89.19 170 ARG A CA 1
ATOM 1352 C C . ARG A 1 170 ? 12.973 -4.823 -20.258 1.00 89.19 170 ARG A C 1
ATOM 1354 O O . ARG A 1 170 ? 13.011 -3.668 -19.843 1.00 89.19 170 ARG A O 1
ATOM 1361 N N . VAL A 1 171 ? 14.017 -5.430 -20.817 1.00 86.94 171 VAL A N 1
ATOM 1362 C CA . VAL A 1 171 ? 15.293 -4.760 -21.085 1.00 86.94 171 VAL A CA 1
ATOM 1363 C C . VAL A 1 171 ? 15.457 -4.612 -22.589 1.00 86.94 171 VAL A C 1
ATOM 1365 O O . VAL A 1 171 ? 15.406 -5.599 -23.324 1.00 86.94 171 VAL A O 1
ATOM 1368 N N . THR A 1 172 ? 15.649 -3.382 -23.043 1.00 86.00 172 THR A N 1
ATOM 1369 C CA . THR A 1 172 ? 15.978 -3.072 -24.432 1.00 86.00 172 THR A CA 1
ATOM 1370 C C . THR A 1 172 ? 17.482 -3.237 -24.656 1.00 86.00 172 THR A C 1
ATOM 1372 O O . THR A 1 172 ? 18.293 -2.996 -23.763 1.00 86.00 172 THR A O 1
ATOM 1375 N N . SER A 1 173 ? 17.878 -3.676 -25.853 1.00 77.38 173 SER A N 1
ATOM 1376 C CA . SER A 1 173 ? 19.292 -3.879 -26.204 1.00 77.38 173 SER A CA 1
ATOM 1377 C C . SER A 1 173 ? 20.063 -2.571 -26.398 1.00 77.38 173 SER A C 1
ATOM 1379 O O . SER A 1 173 ? 21.290 -2.587 -26.477 1.00 77.38 173 SER A O 1
ATOM 1381 N N . ALA A 1 174 ? 19.358 -1.443 -26.501 1.00 77.50 174 ALA A N 1
ATOM 1382 C CA . ALA A 1 174 ? 19.972 -0.132 -26.568 1.00 77.50 174 ALA A CA 1
ATOM 1383 C C . ALA A 1 174 ? 20.613 0.205 -25.216 1.00 77.50 174 ALA A C 1
ATOM 1385 O O . ALA A 1 174 ? 20.003 0.037 -24.161 1.00 77.50 174 ALA A O 1
ATOM 1386 N N . SER A 1 175 ? 21.855 0.680 -25.255 1.00 74.94 175 SER A N 1
ATOM 1387 C CA . SER A 1 175 ? 22.524 1.267 -24.099 1.00 74.94 175 SER A CA 1
ATOM 1388 C C . SER A 1 175 ? 22.541 2.775 -24.280 1.00 74.94 175 SER A C 1
ATOM 1390 O O . SER A 1 175 ? 22.928 3.271 -25.339 1.00 74.94 175 SER A O 1
ATOM 1392 N N . SER A 1 176 ? 22.103 3.501 -23.262 1.00 75.75 176 SER A N 1
ATOM 1393 C CA . SER A 1 176 ? 22.136 4.957 -23.229 1.00 75.75 176 SER A CA 1
ATOM 1394 C C . SER A 1 176 ? 23.325 5.437 -22.389 1.00 75.75 176 SER A C 1
ATOM 1396 O O . SER A 1 176 ? 23.850 4.710 -21.540 1.00 75.75 176 SER A O 1
ATOM 1398 N N . ALA A 1 177 ? 23.730 6.693 -22.587 1.00 74.31 177 ALA A N 1
ATOM 1399 C CA . ALA A 1 177 ? 24.729 7.333 -21.732 1.00 74.31 177 ALA A CA 1
ATOM 1400 C C . ALA A 1 177 ? 24.229 7.556 -20.289 1.00 74.31 177 ALA A C 1
ATOM 1402 O O . ALA A 1 177 ? 25.044 7.690 -19.378 1.00 74.31 177 ALA A O 1
ATOM 1403 N N . VAL A 1 178 ? 22.906 7.596 -20.077 1.00 77.75 178 VAL A N 1
ATOM 1404 C CA . VAL A 1 178 ? 22.269 7.832 -18.774 1.00 77.75 178 VAL A CA 1
ATOM 1405 C C . VAL A 1 178 ? 21.175 6.788 -18.548 1.00 77.75 178 VAL A C 1
ATOM 1407 O O . VAL A 1 178 ? 20.201 6.801 -19.300 1.00 77.75 178 VAL A O 1
ATOM 1410 N N . PRO A 1 179 ? 21.283 5.942 -17.505 1.00 76.19 179 PRO A N 1
ATOM 1411 C CA . PRO A 1 179 ? 20.289 4.922 -17.183 1.00 76.19 179 PRO A CA 1
ATOM 1412 C C . PRO A 1 179 ? 18.850 5.444 -17.257 1.00 76.19 179 PRO A C 1
ATOM 1414 O O . PRO A 1 179 ? 18.474 6.353 -16.514 1.00 76.19 179 PRO A O 1
ATOM 1417 N N . THR A 1 180 ? 18.056 4.879 -18.163 1.00 77.62 180 THR A N 1
ATOM 1418 C CA . THR A 1 180 ? 16.670 5.273 -18.409 1.00 77.62 180 THR A CA 1
ATOM 1419 C C . THR A 1 180 ? 15.704 4.128 -18.112 1.00 77.62 180 THR A C 1
ATOM 1421 O O . THR A 1 180 ? 15.853 3.008 -18.607 1.00 77.62 180 THR A O 1
ATOM 1424 N N . ILE A 1 181 ? 14.654 4.447 -17.350 1.00 76.75 181 ILE A N 1
ATOM 1425 C CA . ILE A 1 181 ? 13.470 3.599 -17.193 1.00 76.75 181 ILE A CA 1
ATOM 1426 C C . ILE A 1 181 ? 12.279 4.339 -17.791 1.00 76.75 181 ILE A C 1
ATOM 1428 O O . ILE A 1 181 ? 11.869 5.382 -17.282 1.00 76.75 181 ILE A O 1
ATOM 1432 N N . ALA A 1 182 ? 11.722 3.787 -18.860 1.00 74.81 182 ALA A N 1
ATOM 1433 C CA . ALA A 1 182 ? 10.464 4.221 -19.435 1.00 74.81 182 ALA A CA 1
ATOM 1434 C C . ALA A 1 182 ? 9.316 3.401 -18.838 1.00 74.81 182 ALA A C 1
ATOM 1436 O O . ALA A 1 182 ? 9.425 2.195 -18.610 1.00 74.81 182 ALA A O 1
ATOM 1437 N N . PHE A 1 183 ? 8.197 4.066 -18.585 1.00 70.00 183 PHE A N 1
ATOM 1438 C CA . PHE A 1 183 ? 6.968 3.431 -18.138 1.00 70.00 183 PHE A CA 1
ATOM 1439 C C . PHE A 1 183 ? 5.792 4.104 -18.834 1.00 70.00 183 PHE A C 1
ATOM 1441 O O . PHE A 1 183 ? 5.760 5.324 -19.011 1.00 70.00 183 PHE A O 1
ATOM 1448 N N . PHE A 1 184 ? 4.817 3.301 -19.240 1.00 62.94 184 PHE A N 1
ATOM 1449 C CA . PHE A 1 184 ? 3.616 3.802 -19.893 1.00 62.94 184 PHE A CA 1
ATOM 1450 C C . PHE A 1 184 ? 2.526 4.028 -18.849 1.00 62.94 184 PHE A C 1
ATOM 1452 O O . PHE A 1 184 ? 1.973 3.079 -18.295 1.00 62.94 184 PHE A O 1
ATOM 1459 N N . VAL A 1 185 ? 2.202 5.293 -18.578 1.00 58.47 185 VAL A N 1
ATOM 1460 C CA . VAL A 1 185 ? 1.016 5.639 -17.786 1.00 58.47 185 VAL A CA 1
ATOM 1461 C C . VAL A 1 185 ? -0.187 5.599 -18.717 1.00 58.47 185 VAL A C 1
ATOM 1463 O O . VAL A 1 185 ? -0.270 6.376 -19.670 1.00 58.47 185 VAL A O 1
ATOM 1466 N N . ALA A 1 186 ? -1.114 4.677 -18.462 1.00 52.22 186 ALA A N 1
ATOM 1467 C CA . ALA A 1 186 ? -2.385 4.657 -19.168 1.00 52.22 186 ALA A CA 1
ATOM 1468 C C . ALA A 1 186 ? -3.150 5.952 -18.852 1.00 52.22 186 ALA A C 1
ATOM 1470 O O . ALA A 1 186 ? -3.391 6.282 -17.692 1.00 52.22 186 ALA A O 1
ATOM 1471 N N . ARG A 1 187 ? -3.503 6.704 -19.895 1.00 51.12 187 ARG A N 1
ATOM 1472 C CA . ARG A 1 187 ? -4.360 7.884 -19.788 1.00 51.12 187 ARG A CA 1
ATOM 1473 C C . ARG A 1 187 ? -5.787 7.403 -19.554 1.00 51.12 187 ARG A C 1
ATOM 1475 O O . ARG A 1 187 ? -6.266 6.605 -20.353 1.00 51.12 187 ARG A O 1
ATOM 1482 N N . ASP A 1 188 ? -6.465 7.904 -18.526 1.00 45.50 188 ASP A N 1
ATOM 1483 C CA . ASP A 1 188 ? -7.915 7.742 -18.439 1.00 45.50 188 ASP A CA 1
ATOM 1484 C C . ASP A 1 188 ? -8.563 8.683 -19.477 1.00 45.50 188 ASP A C 1
ATOM 1486 O O . ASP A 1 188 ? -8.401 9.905 -19.384 1.00 45.50 188 ASP A O 1
ATOM 1490 N N . PRO A 1 189 ? -9.224 8.162 -20.529 1.00 45.34 189 PRO A N 1
ATOM 1491 C CA . PRO A 1 189 ? -9.859 8.993 -21.545 1.00 45.34 189 PRO A CA 1
ATOM 1492 C C . PRO A 1 189 ? -11.157 9.644 -21.041 1.00 45.34 189 PRO A C 1
ATOM 1494 O O . PRO A 1 189 ? -11.718 10.487 -21.741 1.00 45.34 189 PRO A O 1
ATOM 1497 N N . THR A 1 190 ? -11.648 9.294 -19.846 1.00 46.53 190 THR A N 1
ATOM 1498 C CA . THR A 1 190 ? -12.941 9.765 -19.326 1.00 46.53 190 THR A CA 1
ATOM 1499 C C . THR A 1 190 ? -12.839 11.027 -18.473 1.00 46.53 190 THR A C 1
ATOM 1501 O O . THR A 1 190 ? -13.386 11.107 -17.377 1.00 46.53 190 THR A O 1
ATOM 1504 N N . GLY A 1 191 ? -12.252 12.089 -19.032 1.00 43.22 191 GLY A N 1
ATOM 1505 C CA . GLY A 1 191 ? -12.480 13.473 -18.582 1.00 43.22 191 GLY A CA 1
ATOM 1506 C C . GLY A 1 191 ? -13.936 13.933 -18.777 1.00 43.22 191 GLY A C 1
ATOM 1507 O O . GLY A 1 191 ? -14.179 15.018 -19.292 1.00 43.22 191 GLY A O 1
ATOM 1508 N N . ALA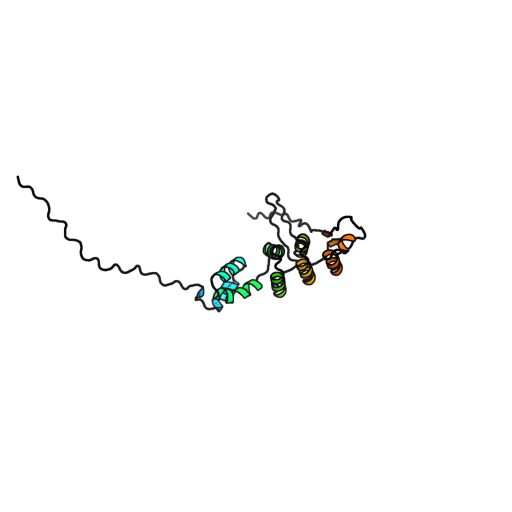 A 1 192 ? -14.910 13.087 -18.441 1.00 30.73 192 ALA A N 1
ATOM 1509 C CA . ALA A 1 192 ? -16.324 13.371 -18.524 1.00 30.73 192 ALA A CA 1
ATOM 1510 C C . ALA A 1 192 ? -16.769 14.002 -17.205 1.00 30.73 192 ALA A C 1
ATOM 1512 O O . ALA A 1 192 ? -16.953 13.327 -16.189 1.00 30.73 192 ALA A O 1
ATOM 1513 N N . GLU A 1 193 ? -16.979 15.315 -17.253 1.00 34.16 193 GLU A N 1
ATOM 1514 C CA . GLU A 1 193 ? -17.932 15.988 -16.385 1.00 34.16 193 GLU A CA 1
ATOM 1515 C C . GLU A 1 193 ? -19.236 15.179 -16.345 1.00 34.16 193 GLU A C 1
ATOM 1517 O O . GLU A 1 193 ? -19.973 15.083 -17.326 1.00 34.16 193 GLU A O 1
ATOM 1522 N N . ARG A 1 194 ? -19.560 14.617 -15.183 1.00 26.30 194 ARG A N 1
ATOM 1523 C CA . ARG A 1 194 ? -20.958 14.505 -14.775 1.00 26.30 194 ARG A CA 1
ATOM 1524 C C . ARG A 1 194 ? -21.227 15.620 -13.783 1.00 26.30 194 ARG A C 1
ATOM 1526 O O . ARG A 1 194 ? -21.215 15.413 -12.574 1.00 26.30 194 ARG A O 1
ATOM 1533 N N . VAL A 1 195 ? -21.477 16.808 -14.329 1.00 31.41 195 VAL A N 1
ATOM 1534 C CA . VAL A 1 195 ? -22.392 17.754 -13.694 1.00 31.41 195 VAL A CA 1
ATOM 1535 C C . VAL A 1 195 ? -23.753 17.062 -13.702 1.00 31.41 195 VAL A C 1
ATOM 1537 O O . VAL A 1 195 ? -24.391 16.938 -14.745 1.00 31.41 195 VAL A O 1
ATOM 1540 N N . VAL A 1 196 ? -24.157 16.517 -12.559 1.00 30.22 196 VAL A N 1
ATOM 1541 C CA . VAL A 1 196 ? -25.567 16.216 -12.310 1.00 30.22 196 VAL A CA 1
ATOM 1542 C C . VAL A 1 196 ? -26.089 17.412 -11.532 1.00 30.22 196 VAL A C 1
ATOM 1544 O O . VAL A 1 196 ? -25.606 17.681 -10.431 1.00 30.22 196 VAL A O 1
ATOM 1547 N N . GLY A 1 197 ? -26.963 18.175 -12.189 1.00 30.55 197 GLY A N 1
ATOM 1548 C CA . GLY A 1 197 ? -27.744 19.241 -11.566 1.00 30.55 197 GLY A CA 1
ATOM 1549 C C . GLY A 1 197 ? -28.773 18.718 -10.576 1.00 30.55 197 GLY A C 1
ATOM 1550 O O . GLY A 1 197 ? -28.971 17.483 -10.504 1.00 30.55 197 GLY A O 1
#

Organism: NCBI:txid1250544

pLDDT: mean 78.8, std 17.62, range [26.3, 97.06]

Radius of gyration: 32.42 Å; chains: 1; bounding box: 62×89×87 Å